Protein AF-A0A3B6RIB2-F1 (afdb_monomer_lite)

InterPro domains:
  IPR009943 Protein of unknown function DUF1475 [PF07343] (1-236)
  IPR009943 Protein of unknown function DUF1475 [PTHR36318] (61-238)

pLDDT: mean 76.45, std 17.33, range [34.88, 94.19]

Organism: Triticum aestivum (NCBI:txid4565)

Sequence (265 aa):
MPAAGALVVYRAVFAALGCLMVGTLVYTCITDGSPFRAELLTPWMMTTLVDFYVNIAAISTWVVYKEGNWISSIFWVVLLVCFGSATTCAYIVSKLFEITSSGLSQNPLDLLLLRQDNLPERKCSFVVIGRTIFSILGILMAALVTYTVITDGLPFRKDLLTPWMAATLIDFYINVFAISVWVVHRESTWISAVIWICLLICFGSITTCGYIVVQLLQVSYQDPVYHLLLNSHSKSENSLKGDMFLVHNNVPSVHKGATIKGIPE

Secondary structure (DSSP, 8-state):
-HHHHHHHHHHHHHHHHHHHHHHHHHHHHHHH--S--GGG--HHHHHHHHHHHHHHHHHHHHHHHH-S-HHHHHHHHHHHHHHTHHHHHHHHHHHHHHHHHHTTS--THHHHHHHHTT-HHHHHHHHHHHHHHHHHHHHHHHHHHHHHHHHH--S--GGG--HHHHHHHHHHHHHHHHHHHHHHHH-SSHHHHHHHHHHHHHHTHHHHHHHHHHHHHHHHHHSTHHHHHHHHHHHHHHHHHHHHHHHHT--PPP-----------

Radius of gyration: 29.56 Å; chains: 1; bounding box: 60×94×84 Å

Foldseek 3Di:
DVVVVVLVVLLVVLQVLLVVLVVLVVVCCVPPNDPPDPVLPDLLLVLLVLLQVLLLVLVLVVLCVPDPDPVVSVVLSVCCVVRNSSSVSVVVSVVSVVVVVVVVPDDPVVVVVVVVVVPDPVLVVVLVVLLVVLVVSLVVSVVSVVVCCVPPNDPPDPVSPDSSSVSSVSSQVSSLVSVLVVLCVVDPDPVVSVVLSVCCVVRNSNSVSVVSNVVSVVVVVVDCVVVVVVVVVVVVVVVVVVVVVVVVPPDDDDDDDDDDDDDDD

Structure (mmCIF, N/CA/C/O backbone):
data_AF-A0A3B6RIB2-F1
#
_entry.id   AF-A0A3B6RIB2-F1
#
loop_
_atom_site.group_PDB
_atom_site.id
_atom_site.type_symbol
_atom_site.label_atom_id
_atom_site.label_alt_id
_atom_site.label_comp_id
_atom_site.label_asym_id
_atom_site.label_entity_id
_atom_site.label_seq_id
_atom_site.pdbx_PDB_ins_code
_atom_site.Cartn_x
_atom_site.Cartn_y
_atom_site.Cartn_z
_atom_site.occupancy
_atom_site.B_iso_or_equiv
_atom_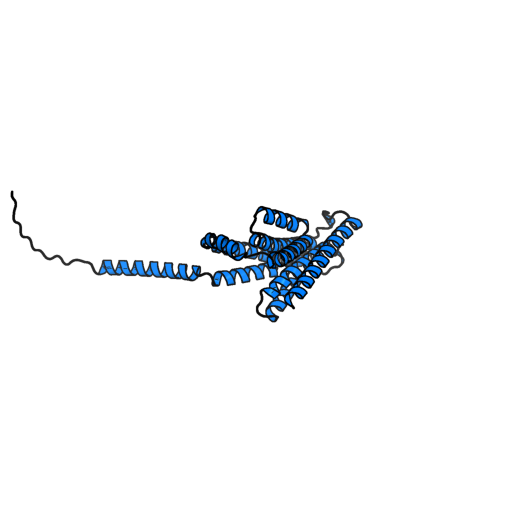site.auth_seq_id
_atom_site.auth_comp_id
_atom_site.auth_asym_id
_atom_site.auth_atom_id
_atom_site.pdbx_PDB_model_num
ATOM 1 N N . MET A 1 1 ? -15.269 -21.020 22.611 1.00 42.50 1 MET A N 1
ATOM 2 C CA . MET A 1 1 ? -14.384 -21.923 21.838 1.00 42.50 1 MET A CA 1
ATOM 3 C C . MET A 1 1 ? -14.152 -21.528 20.363 1.00 42.50 1 MET A C 1
ATOM 5 O O . MET A 1 1 ? -13.023 -21.734 19.937 1.00 42.50 1 MET A O 1
ATOM 9 N N . PRO A 1 2 ? -15.074 -20.904 19.587 1.00 50.81 2 PRO A N 1
ATOM 10 C CA . PRO A 1 2 ? -14.795 -20.568 18.173 1.00 50.81 2 PRO A CA 1
ATOM 11 C C . PRO A 1 2 ? -13.811 -19.394 17.970 1.00 50.81 2 PRO A C 1
ATOM 13 O O . PRO A 1 2 ? -13.098 -19.355 16.972 1.00 50.81 2 PRO A O 1
ATOM 16 N N . ALA A 1 3 ? -13.704 -18.472 18.935 1.00 58.09 3 ALA A N 1
ATOM 17 C CA . ALA A 1 3 ? -12.814 -17.309 18.837 1.00 58.09 3 ALA A CA 1
ATOM 18 C C . ALA A 1 3 ? -11.312 -17.664 18.895 1.00 58.09 3 ALA A C 1
ATOM 20 O O . ALA A 1 3 ? -10.498 -17.021 18.237 1.00 58.09 3 ALA A O 1
ATOM 21 N N . ALA A 1 4 ? -10.941 -18.712 19.642 1.00 62.28 4 ALA A N 1
ATOM 22 C CA . ALA A 1 4 ? -9.548 -19.147 19.754 1.00 62.28 4 ALA A CA 1
ATOM 23 C C . ALA A 1 4 ? -9.050 -19.809 18.457 1.00 62.28 4 ALA A C 1
ATOM 25 O O . ALA A 1 4 ? -7.935 -19.538 18.020 1.00 62.28 4 ALA A O 1
ATOM 26 N N . GLY A 1 5 ? -9.898 -20.619 17.808 1.00 72.44 5 GLY A N 1
ATOM 27 C CA . GLY A 1 5 ? -9.569 -21.267 16.535 1.00 72.44 5 GLY A CA 1
ATOM 28 C C . GLY A 1 5 ? -9.357 -20.260 15.402 1.00 72.44 5 GLY A C 1
ATOM 29 O O . GLY A 1 5 ? -8.366 -20.348 14.684 1.00 72.44 5 GLY A O 1
ATOM 30 N N . ALA A 1 6 ? -10.224 -19.249 15.296 1.00 76.31 6 ALA A N 1
ATOM 31 C CA . ALA A 1 6 ? -10.087 -18.200 14.285 1.00 76.31 6 ALA A CA 1
ATOM 32 C C . ALA A 1 6 ? -8.781 -17.400 14.446 1.00 76.31 6 ALA A C 1
ATOM 34 O O . ALA A 1 6 ? -8.088 -17.136 13.466 1.00 76.31 6 ALA A O 1
ATOM 35 N N . LEU A 1 7 ? -8.395 -17.069 15.683 1.00 80.06 7 LEU A N 1
ATOM 36 C CA . LEU A 1 7 ? -7.156 -16.339 15.961 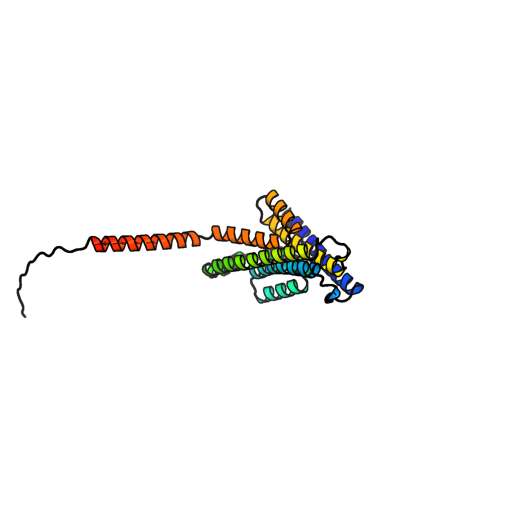1.00 80.06 7 LEU A CA 1
ATOM 37 C C . LEU A 1 7 ? -5.907 -17.121 15.524 1.00 80.06 7 LEU A C 1
ATOM 39 O O . LEU A 1 7 ? -4.975 -16.544 14.965 1.00 80.06 7 LEU A O 1
ATOM 43 N N . VAL A 1 8 ? -5.893 -18.436 15.760 1.00 84.12 8 VAL A N 1
ATOM 44 C CA . VAL A 1 8 ? -4.801 -19.322 15.329 1.00 84.12 8 VAL A CA 1
ATOM 45 C C . VAL A 1 8 ? -4.709 -19.366 13.805 1.00 84.12 8 VAL A C 1
ATOM 47 O O . VAL A 1 8 ? -3.608 -19.263 13.265 1.00 84.12 8 VAL A O 1
ATOM 50 N N . VAL A 1 9 ? -5.849 -19.437 13.113 1.00 87.38 9 VAL A N 1
ATOM 51 C CA . VAL A 1 9 ? -5.895 -19.408 11.643 1.00 87.38 9 VAL A CA 1
ATOM 52 C C . VAL A 1 9 ? -5.328 -18.094 11.108 1.00 87.38 9 VAL A C 1
ATOM 54 O O . VAL A 1 9 ? -4.441 -18.128 10.261 1.00 87.38 9 VAL A O 1
ATOM 57 N N . TYR A 1 10 ? -5.751 -16.939 11.635 1.00 85.81 10 TYR A N 1
ATOM 58 C CA . TYR A 1 10 ? -5.211 -15.647 11.193 1.00 85.81 10 TYR A CA 1
ATOM 59 C C . TYR A 1 10 ? -3.698 -15.548 11.397 1.00 85.81 10 TYR A C 1
ATOM 61 O O . TYR A 1 10 ? -2.992 -15.097 10.498 1.00 85.81 10 TYR A O 1
ATOM 69 N N . ARG A 1 11 ? -3.176 -16.015 12.536 1.00 87.44 11 ARG A N 1
ATOM 70 C CA . ARG A 1 11 ? -1.724 -16.052 12.772 1.00 87.44 11 ARG A CA 1
ATOM 71 C C . ARG A 1 11 ? -0.998 -16.902 11.747 1.00 87.44 11 ARG A C 1
ATOM 73 O O . ARG A 1 11 ? 0.006 -16.451 1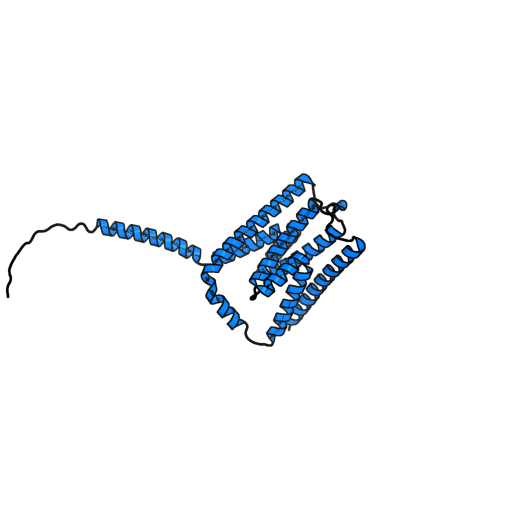1.213 1.00 87.44 11 ARG A O 1
ATOM 80 N N . ALA A 1 12 ? -1.496 -18.108 11.489 1.00 89.81 12 ALA A N 1
ATOM 81 C CA . ALA A 1 12 ? -0.886 -19.015 10.529 1.00 89.81 12 ALA A CA 1
ATOM 82 C C . ALA A 1 12 ? -0.886 -18.408 9.120 1.00 89.81 12 ALA A C 1
ATOM 84 O O . ALA A 1 12 ? 0.141 -18.440 8.450 1.00 89.81 12 ALA A O 1
ATOM 85 N N . VAL A 1 13 ? -1.997 -17.790 8.705 1.00 92.19 13 VAL A N 1
ATOM 86 C CA . VAL A 1 13 ? -2.119 -17.137 7.395 1.00 92.19 13 VAL A CA 1
ATOM 87 C C . VAL A 1 13 ? -1.150 -15.962 7.270 1.00 92.19 13 VAL A C 1
ATOM 89 O O . VAL A 1 13 ? -0.356 -15.938 6.336 1.00 92.19 13 VAL A O 1
ATOM 92 N N . PHE A 1 14 ? -1.153 -15.012 8.211 1.00 91.12 14 PHE A N 1
ATOM 93 C CA . PHE A 1 14 ? -0.245 -13.861 8.139 1.00 91.12 14 PHE A CA 1
ATOM 94 C C . PHE A 1 14 ? 1.227 -14.265 8.291 1.00 91.12 14 PHE A C 1
ATOM 96 O O . PHE A 1 14 ? 2.077 -13.704 7.607 1.00 91.12 14 PHE A O 1
ATOM 103 N N . ALA A 1 15 ? 1.546 -15.264 9.119 1.00 90.81 15 ALA A N 1
ATOM 104 C CA . ALA A 1 15 ? 2.904 -15.798 9.207 1.00 90.81 15 ALA A CA 1
ATOM 105 C C . ALA A 1 15 ? 3.340 -16.447 7.885 1.00 90.81 15 ALA A C 1
ATOM 107 O O . ALA A 1 15 ? 4.432 -16.162 7.405 1.00 90.81 15 ALA A O 1
ATOM 108 N N . ALA A 1 16 ? 2.477 -17.253 7.260 1.00 93.50 16 ALA A N 1
ATOM 109 C CA . ALA A 1 16 ? 2.759 -17.872 5.969 1.00 93.50 16 ALA A CA 1
ATOM 110 C C . ALA A 1 16 ? 2.956 -16.827 4.861 1.00 93.50 16 ALA A C 1
ATOM 112 O O . ALA A 1 16 ? 3.905 -16.944 4.091 1.00 93.50 16 ALA A O 1
ATOM 113 N N . LEU A 1 17 ? 2.120 -15.783 4.812 1.00 92.75 17 LEU A N 1
ATOM 114 C CA . LEU A 1 17 ? 2.267 -14.674 3.860 1.00 92.75 17 LEU A CA 1
ATOM 115 C C . LEU A 1 17 ? 3.566 -13.890 4.090 1.00 92.75 17 LEU A C 1
ATOM 117 O O . LEU A 1 17 ? 4.278 -13.595 3.134 1.00 92.75 17 LEU A O 1
ATOM 121 N N . GLY A 1 18 ? 3.923 -13.615 5.348 1.00 90.75 18 GLY A N 1
ATOM 122 C CA . GLY A 1 18 ? 5.197 -12.980 5.692 1.00 90.75 18 GLY A CA 1
ATOM 123 C C . GLY A 1 18 ? 6.403 -13.831 5.282 1.00 90.75 18 GLY A C 1
ATOM 124 O O . GLY A 1 18 ? 7.339 -13.319 4.671 1.00 90.75 18 GLY A O 1
ATOM 125 N N . CYS A 1 19 ? 6.368 -15.140 5.547 1.00 92.81 19 CYS A N 1
ATOM 126 C CA . CYS A 1 19 ? 7.408 -16.074 5.110 1.00 92.81 19 CYS A CA 1
ATOM 127 C C . CYS A 1 19 ? 7.500 -16.166 3.583 1.00 92.81 19 CYS A C 1
ATOM 129 O O . CYS A 1 19 ? 8.607 -16.187 3.049 1.00 92.81 19 CYS A O 1
ATOM 131 N N . LEU A 1 20 ? 6.363 -16.188 2.883 1.00 93.56 20 LEU A N 1
ATOM 132 C CA . LEU A 1 20 ? 6.309 -16.165 1.421 1.00 93.56 20 LEU A CA 1
ATOM 133 C C . LEU A 1 20 ? 6.976 -14.902 0.879 1.00 93.56 20 LEU A C 1
ATOM 135 O O . LEU A 1 20 ? 7.794 -14.996 -0.034 1.00 93.56 20 LEU A O 1
ATOM 139 N N . MET A 1 21 ? 6.681 -13.739 1.462 1.00 94.19 21 MET A N 1
ATOM 140 C CA . MET A 1 21 ? 7.283 -12.474 1.049 1.00 94.19 21 MET A CA 1
ATOM 141 C C . MET A 1 21 ? 8.800 -12.469 1.266 1.00 94.19 21 MET A C 1
ATOM 143 O O . MET A 1 21 ? 9.554 -12.156 0.348 1.00 94.19 21 MET A O 1
ATOM 147 N N . VAL A 1 22 ? 9.271 -12.888 2.446 1.00 92.94 22 VAL A N 1
ATOM 148 C CA . VAL A 1 22 ? 10.714 -13.000 2.730 1.00 92.94 22 VAL A CA 1
ATOM 149 C C . VAL A 1 22 ? 11.386 -13.979 1.766 1.00 92.94 22 VAL A C 1
ATOM 151 O O . VAL A 1 22 ? 12.434 -13.665 1.210 1.00 92.94 22 VAL A O 1
ATOM 154 N N . GLY A 1 23 ? 10.771 -15.138 1.524 1.00 91.81 23 GLY A N 1
ATOM 155 C CA . GLY A 1 23 ? 11.266 -16.121 0.563 1.00 91.81 23 GLY A CA 1
ATOM 156 C C . GLY A 1 23 ? 11.338 -15.560 -0.856 1.00 91.81 23 GLY A C 1
ATOM 157 O O . GLY A 1 23 ? 12.330 -15.784 -1.542 1.00 91.81 23 GLY A O 1
ATOM 158 N N . THR A 1 24 ? 10.339 -14.776 -1.263 1.00 91.06 24 THR A N 1
ATOM 159 C CA . THR A 1 24 ? 10.304 -14.104 -2.569 1.00 91.06 24 THR A CA 1
ATOM 160 C C . THR A 1 24 ? 11.439 -13.094 -2.687 1.00 91.06 24 THR A C 1
ATOM 162 O O . THR A 1 24 ? 12.184 -13.163 -3.656 1.00 91.06 24 THR A O 1
ATOM 165 N N . LEU A 1 25 ? 11.640 -12.229 -1.684 1.00 90.06 25 LEU A N 1
ATOM 166 C CA . LEU A 1 25 ? 12.746 -11.265 -1.676 1.00 90.06 25 LEU A CA 1
ATOM 167 C C . LEU A 1 25 ? 14.108 -11.949 -1.736 1.00 90.06 25 LEU A C 1
ATOM 169 O O . LEU A 1 25 ? 14.970 -11.531 -2.502 1.00 90.06 25 LEU A O 1
ATOM 173 N N . VAL A 1 26 ? 14.318 -12.994 -0.931 1.00 91.31 26 VAL A N 1
ATOM 174 C CA . VAL A 1 26 ? 15.587 -13.733 -0.917 1.00 91.31 26 VAL A CA 1
ATOM 175 C C . VAL A 1 26 ? 15.818 -14.407 -2.265 1.00 91.31 26 VAL A C 1
ATOM 177 O O . VAL A 1 26 ? 16.909 -14.299 -2.819 1.00 91.31 26 VAL A O 1
ATOM 180 N N . TYR A 1 27 ? 14.792 -15.053 -2.819 1.00 91.06 27 TYR A N 1
ATOM 181 C CA . TYR A 1 27 ? 14.860 -15.691 -4.127 1.00 91.06 27 TYR A CA 1
ATOM 182 C C . TYR A 1 27 ? 15.218 -14.684 -5.223 1.00 91.06 27 TYR A C 1
ATOM 184 O O . TYR A 1 27 ? 16.202 -14.897 -5.928 1.00 91.06 27 TYR A O 1
ATOM 192 N N . THR A 1 28 ? 14.503 -13.559 -5.316 1.00 89.31 28 THR A N 1
ATOM 193 C CA . THR A 1 28 ? 14.784 -12.534 -6.331 1.00 89.31 28 THR A CA 1
ATOM 194 C C . THR A 1 28 ? 16.132 -11.859 -6.121 1.00 89.31 28 THR A C 1
ATOM 196 O O . THR A 1 28 ? 16.817 -11.572 -7.097 1.00 89.31 28 THR A O 1
ATOM 199 N N . CYS A 1 29 ? 16.574 -11.660 -4.876 1.00 87.62 29 CYS A N 1
ATOM 200 C CA . CYS A 1 29 ? 17.923 -11.158 -4.601 1.00 87.62 29 CYS A CA 1
ATOM 201 C C . CYS A 1 29 ? 19.008 -12.111 -5.114 1.00 87.62 29 CYS A C 1
ATOM 203 O O . CYS A 1 29 ? 20.022 -11.662 -5.645 1.00 87.62 29 CYS A O 1
ATOM 205 N N . ILE A 1 30 ? 18.811 -13.422 -4.949 1.00 90.12 30 ILE A N 1
ATOM 206 C CA . ILE A 1 30 ? 19.783 -14.436 -5.373 1.00 90.12 30 ILE A CA 1
ATOM 207 C C . ILE A 1 30 ? 19.798 -14.579 -6.896 1.00 90.12 30 ILE A C 1
ATOM 209 O O . ILE A 1 30 ? 20.875 -14.647 -7.484 1.00 90.12 30 ILE A O 1
ATOM 213 N N . THR A 1 31 ? 18.630 -14.646 -7.537 1.00 89.06 31 THR A N 1
ATOM 214 C CA . THR A 1 31 ? 18.547 -14.893 -8.984 1.00 89.06 31 THR A CA 1
ATOM 215 C C . THR A 1 31 ? 18.837 -13.646 -9.802 1.00 89.06 31 THR A C 1
ATOM 217 O O . THR A 1 31 ? 19.531 -13.720 -10.811 1.00 89.06 31 THR A O 1
ATOM 220 N N . ASP A 1 32 ? 18.313 -12.506 -9.359 1.00 83.88 32 ASP A N 1
ATOM 221 C CA . ASP A 1 32 ? 18.295 -11.268 -10.128 1.00 83.88 32 ASP A CA 1
ATOM 222 C C . ASP A 1 32 ? 19.239 -10.208 -9.559 1.00 83.88 32 ASP A C 1
ATOM 224 O O . ASP A 1 32 ? 19.424 -9.183 -10.205 1.00 83.88 32 ASP A O 1
ATOM 228 N N . GLY A 1 33 ? 19.871 -10.406 -8.401 1.00 85.81 33 GLY A N 1
ATOM 229 C CA . GLY A 1 33 ? 20.769 -9.418 -7.796 1.00 85.81 33 GLY A CA 1
ATOM 230 C C . GLY A 1 33 ? 20.014 -8.285 -7.098 1.00 85.81 33 GLY A C 1
ATOM 231 O O . GLY A 1 33 ? 19.002 -8.517 -6.452 1.00 85.81 33 GLY A O 1
ATOM 232 N N . SER A 1 34 ? 20.503 -7.043 -7.167 1.00 83.75 34 SER A N 1
ATOM 233 C CA . SER A 1 34 ? 19.901 -5.931 -6.418 1.00 83.75 34 SER A CA 1
ATOM 234 C C . SER A 1 34 ? 18.619 -5.369 -7.069 1.00 83.75 34 SER A C 1
ATOM 236 O O . SER A 1 34 ? 18.520 -5.319 -8.298 1.00 83.75 34 SER A O 1
ATOM 238 N N . PRO A 1 35 ? 17.6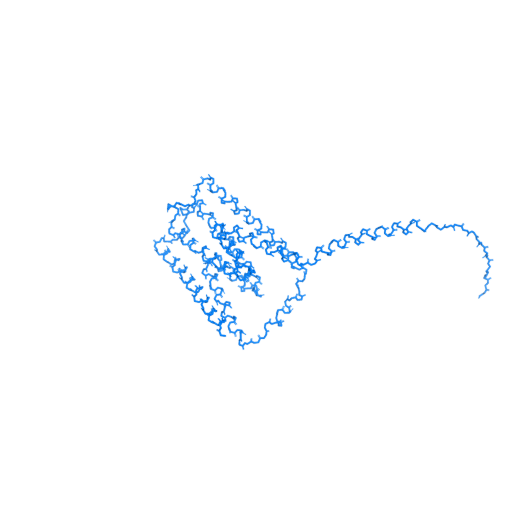60 -4.867 -6.263 1.00 76.88 35 PRO A N 1
ATOM 239 C CA . PRO A 1 35 ? 16.456 -4.195 -6.769 1.00 76.88 35 PRO A CA 1
ATOM 240 C C . PRO A 1 35 ? 16.729 -2.796 -7.334 1.00 76.88 35 PRO A C 1
ATOM 242 O O . PRO A 1 35 ? 15.954 -2.280 -8.135 1.00 76.88 35 PRO A O 1
ATOM 245 N N . PHE A 1 36 ? 17.824 -2.156 -6.913 1.00 76.06 36 PHE A N 1
ATOM 246 C CA . PHE A 1 36 ? 18.134 -0.759 -7.222 1.00 76.06 36 PHE A CA 1
ATOM 247 C C . PHE A 1 36 ? 18.826 -0.611 -8.579 1.00 76.06 36 PHE A C 1
ATOM 249 O O . PHE A 1 36 ? 19.984 -0.201 -8.665 1.00 76.06 36 PHE A O 1
ATOM 256 N N . ARG A 1 37 ? 18.112 -0.959 -9.651 1.00 77.50 37 ARG A N 1
ATOM 257 C CA . ARG A 1 37 ? 18.576 -0.772 -11.030 1.00 77.50 37 ARG A CA 1
ATOM 258 C C . ARG A 1 37 ? 17.634 0.153 -11.777 1.00 77.50 37 ARG A C 1
ATOM 260 O O . ARG A 1 37 ? 16.441 -0.120 -11.859 1.00 77.50 37 ARG A O 1
ATOM 267 N N . ALA A 1 38 ? 18.185 1.214 -12.364 1.00 74.19 38 ALA A N 1
ATOM 268 C CA . ALA A 1 38 ? 17.411 2.178 -13.146 1.00 74.19 38 ALA A CA 1
ATOM 269 C C . ALA A 1 38 ? 16.669 1.516 -14.322 1.00 74.19 38 ALA A C 1
ATOM 271 O O . ALA A 1 38 ? 15.568 1.929 -14.662 1.00 74.19 38 ALA A O 1
ATOM 272 N N . GLU A 1 39 ? 17.228 0.440 -14.879 1.00 76.56 39 GLU A N 1
ATOM 273 C CA . GLU A 1 39 ? 16.628 -0.343 -15.967 1.00 76.56 39 GLU A CA 1
ATOM 274 C C . GLU A 1 39 ? 15.297 -1.013 -15.583 1.00 76.56 39 GLU A C 1
ATOM 276 O O . GLU A 1 39 ? 14.464 -1.268 -16.448 1.00 76.56 39 GLU A O 1
ATOM 281 N N . LEU A 1 40 ? 15.064 -1.275 -14.290 1.00 78.44 40 LEU A N 1
ATOM 282 C CA . LEU A 1 40 ? 13.820 -1.875 -13.797 1.00 78.44 40 LEU A CA 1
ATOM 283 C C . LEU A 1 40 ? 12.730 -0.828 -13.522 1.00 78.44 40 LEU A C 1
ATOM 285 O O . LEU A 1 40 ? 11.552 -1.180 -13.437 1.00 78.44 40 LEU A O 1
ATOM 289 N N . LEU A 1 41 ? 13.101 0.452 -13.403 1.00 80.62 41 LEU A N 1
ATOM 290 C CA . LEU A 1 41 ? 12.210 1.570 -13.078 1.00 80.62 41 LEU A CA 1
ATOM 291 C C . LEU A 1 41 ? 11.474 2.085 -14.321 1.00 80.62 41 LEU A C 1
ATOM 293 O O . LEU A 1 41 ? 11.540 3.260 -14.679 1.00 80.62 41 LEU A O 1
ATOM 297 N N . THR A 1 42 ? 10.746 1.188 -14.981 1.00 85.88 42 THR A N 1
ATOM 298 C CA . THR A 1 42 ? 9.802 1.568 -16.038 1.00 85.88 42 THR A CA 1
ATOM 299 C C . THR A 1 42 ? 8.715 2.506 -15.483 1.00 85.88 42 THR A C 1
ATOM 301 O O . THR A 1 42 ? 8.449 2.487 -14.276 1.00 85.88 42 THR A O 1
ATOM 304 N N . PRO A 1 43 ? 8.028 3.303 -16.324 1.00 87.94 43 PRO A N 1
ATOM 305 C CA . PRO A 1 43 ? 6.947 4.186 -15.868 1.00 87.94 43 PRO A CA 1
ATOM 306 C C . PRO A 1 43 ? 5.864 3.453 -15.061 1.00 87.94 43 PRO A C 1
ATOM 308 O O . PRO A 1 43 ? 5.378 3.950 -14.040 1.00 87.94 43 PRO A O 1
ATOM 311 N N . TRP A 1 44 ? 5.549 2.221 -15.470 1.00 88.56 44 TRP A N 1
ATOM 312 C CA . TRP A 1 44 ? 4.626 1.347 -14.754 1.00 88.56 44 TRP A CA 1
ATOM 313 C C . TRP A 1 44 ? 5.187 0.853 -13.420 1.00 88.56 44 TRP A C 1
ATOM 315 O O . TRP A 1 44 ? 4.477 0.928 -12.422 1.00 88.56 44 TRP A O 1
ATOM 325 N N . MET A 1 45 ? 6.459 0.440 -13.359 1.00 88.56 45 MET A N 1
ATOM 326 C CA . MET A 1 45 ? 7.113 0.088 -12.088 1.00 88.56 45 MET A CA 1
ATOM 327 C C . MET A 1 45 ? 7.078 1.256 -11.102 1.00 88.56 45 MET A C 1
ATOM 329 O O . MET A 1 45 ? 6.712 1.076 -9.944 1.00 88.56 45 MET A O 1
ATOM 333 N N . MET A 1 46 ? 7.408 2.465 -11.561 1.00 88.38 46 MET A N 1
ATOM 334 C CA . MET A 1 46 ? 7.372 3.667 -10.725 1.00 88.38 46 MET A CA 1
ATOM 335 C C . MET A 1 46 ? 5.967 3.948 -10.191 1.00 88.38 46 MET A C 1
ATOM 337 O O . MET A 1 46 ? 5.806 4.252 -9.012 1.00 88.38 46 MET A O 1
ATOM 341 N N . THR A 1 47 ? 4.945 3.801 -11.031 1.00 91.00 47 THR A N 1
ATOM 342 C CA . THR A 1 47 ? 3.549 4.017 -10.627 1.00 91.00 47 THR A CA 1
ATOM 343 C C . THR A 1 47 ? 3.092 2.984 -9.603 1.00 91.00 47 THR A C 1
ATOM 345 O O . THR A 1 47 ? 2.511 3.355 -8.586 1.00 91.00 47 THR A O 1
ATOM 348 N N . THR A 1 48 ? 3.420 1.706 -9.805 1.00 90.12 48 THR A N 1
ATOM 349 C CA . THR A 1 48 ? 3.144 0.637 -8.832 1.00 90.12 48 THR A CA 1
ATOM 350 C C . THR A 1 48 ? 3.893 0.855 -7.519 1.00 90.12 48 THR A C 1
ATOM 352 O O . THR A 1 48 ? 3.343 0.612 -6.448 1.00 90.12 48 THR A O 1
ATOM 355 N N . LEU A 1 49 ? 5.128 1.354 -7.572 1.00 90.25 49 LEU A N 1
ATOM 356 C CA . LEU A 1 49 ? 5.907 1.660 -6.377 1.00 90.25 49 LEU A CA 1
ATOM 357 C C . LEU A 1 49 ? 5.284 2.815 -5.580 1.00 90.25 49 LEU A C 1
ATOM 359 O O . LEU A 1 49 ? 5.191 2.739 -4.356 1.00 90.25 49 LEU A O 1
ATOM 363 N N . VAL A 1 50 ? 4.809 3.864 -6.258 1.00 91.31 50 VAL A N 1
ATOM 364 C CA . VAL A 1 50 ? 4.064 4.951 -5.603 1.00 91.31 50 VAL A CA 1
ATOM 365 C C . VAL A 1 50 ? 2.770 4.419 -4.983 1.00 91.31 50 VAL A C 1
ATOM 367 O O . VAL A 1 50 ? 2.514 4.711 -3.815 1.00 91.31 50 VAL A O 1
ATOM 370 N N . ASP A 1 51 ? 2.007 3.588 -5.703 1.00 91.81 51 ASP A N 1
ATOM 371 C CA . ASP A 1 51 ? 0.796 2.924 -5.187 1.00 91.81 51 ASP A CA 1
ATOM 372 C C . ASP A 1 51 ? 1.082 2.178 -3.876 1.00 91.81 51 ASP A C 1
ATOM 374 O O . ASP A 1 51 ? 0.438 2.365 -2.837 1.00 91.81 51 ASP A O 1
ATOM 378 N N . PHE A 1 52 ? 2.134 1.365 -3.917 1.00 91.25 52 PHE A N 1
ATOM 379 C CA . PHE A 1 52 ? 2.608 0.585 -2.795 1.00 91.25 52 PHE A CA 1
ATOM 380 C C . PHE A 1 52 ? 2.948 1.461 -1.588 1.00 91.25 52 PHE A C 1
ATOM 382 O O . PHE A 1 52 ? 2.465 1.196 -0.485 1.00 91.25 52 PHE A O 1
ATOM 389 N N . TYR A 1 53 ? 3.713 2.537 -1.777 1.00 91.50 53 TYR A N 1
ATOM 390 C CA . TYR A 1 53 ? 4.086 3.421 -0.673 1.00 91.50 53 TYR A CA 1
ATOM 391 C C . TYR A 1 53 ? 2.912 4.219 -0.104 1.00 91.50 53 TYR A C 1
ATOM 393 O O . TYR A 1 53 ? 2.894 4.476 1.100 1.00 91.50 53 TYR A O 1
ATOM 401 N N . VAL A 1 54 ? 1.903 4.566 -0.908 1.00 92.44 54 VAL A N 1
ATOM 402 C CA . VAL A 1 54 ? 0.667 5.180 -0.393 1.00 92.44 54 VAL A CA 1
ATOM 403 C C . VAL A 1 54 ? -0.075 4.200 0.523 1.00 92.44 54 VAL A C 1
ATOM 405 O O . VAL A 1 54 ? -0.514 4.585 1.610 1.00 92.44 54 VAL A O 1
ATOM 408 N N . ASN A 1 55 ? -0.145 2.917 0.157 1.00 92.12 55 ASN A N 1
ATOM 409 C CA . ASN A 1 55 ? -0.699 1.881 1.036 1.00 92.12 55 ASN A CA 1
ATOM 410 C C . ASN A 1 55 ? 0.139 1.689 2.310 1.00 92.12 55 ASN A C 1
ATOM 412 O O . ASN A 1 55 ? -0.422 1.585 3.403 1.00 92.12 55 ASN A O 1
ATOM 416 N N . ILE A 1 56 ? 1.471 1.707 2.210 1.00 91.19 56 ILE A N 1
ATOM 417 C CA . ILE A 1 56 ? 2.351 1.674 3.387 1.00 91.19 56 ILE A CA 1
ATOM 418 C C . ILE A 1 56 ? 2.120 2.895 4.282 1.00 91.19 56 ILE A C 1
ATOM 420 O O . ILE A 1 56 ? 2.082 2.739 5.498 1.00 91.19 56 ILE A O 1
ATOM 424 N N . ALA A 1 57 ? 1.903 4.088 3.724 1.00 91.06 57 ALA A N 1
ATOM 425 C CA . ALA A 1 57 ? 1.595 5.293 4.495 1.00 91.06 57 ALA A CA 1
ATOM 426 C C . ALA A 1 57 ? 0.257 5.180 5.252 1.00 91.06 57 ALA A C 1
ATOM 428 O O . ALA A 1 57 ? 0.136 5.627 6.396 1.00 91.06 57 ALA A O 1
ATOM 429 N N . ALA A 1 58 ? -0.746 4.541 4.648 1.00 89.50 58 ALA A N 1
ATOM 430 C CA . ALA A 1 58 ? -2.006 4.235 5.320 1.00 89.50 58 ALA A CA 1
ATOM 431 C C . ALA A 1 58 ? -1.802 3.273 6.505 1.00 89.50 58 ALA A C 1
ATOM 433 O O . ALA A 1 58 ? -2.257 3.547 7.620 1.00 89.50 58 ALA A O 1
ATOM 434 N N . ILE A 1 59 ? -1.066 2.178 6.293 1.00 90.00 59 ILE A N 1
ATOM 435 C CA . ILE A 1 59 ? -0.757 1.193 7.342 1.00 90.00 59 ILE A CA 1
ATOM 436 C C . ILE A 1 59 ? 0.114 1.822 8.437 1.00 90.00 59 ILE A C 1
ATOM 438 O O . ILE A 1 59 ? -0.133 1.608 9.621 1.00 90.00 59 ILE A O 1
ATOM 442 N N . SER A 1 60 ? 1.101 2.637 8.074 1.00 88.56 60 SER A N 1
ATOM 443 C CA . SER A 1 60 ? 2.000 3.297 9.021 1.00 88.56 60 SER A CA 1
ATOM 444 C C . SER A 1 60 ? 1.247 4.296 9.897 1.00 88.56 60 SER A C 1
ATOM 446 O O . SER A 1 60 ? 1.442 4.307 11.110 1.00 88.56 60 SER A O 1
ATOM 448 N N . THR A 1 61 ? 0.304 5.051 9.324 1.00 87.38 61 THR A N 1
ATOM 449 C CA . THR A 1 61 ? -0.595 5.936 10.079 1.00 87.38 61 THR A CA 1
ATOM 450 C C . THR A 1 61 ? -1.413 5.144 11.097 1.00 87.38 61 THR A C 1
ATOM 452 O O . THR A 1 61 ? -1.538 5.554 12.251 1.00 87.38 61 THR A O 1
ATOM 455 N N . TRP A 1 62 ? -1.925 3.974 10.704 1.00 86.62 62 TRP A N 1
ATOM 456 C CA . TRP A 1 62 ? -2.621 3.069 11.617 1.00 86.62 62 TRP A CA 1
ATOM 457 C C . TRP A 1 62 ? -1.710 2.539 12.737 1.00 86.62 62 TRP A C 1
ATOM 459 O O . TRP A 1 62 ? -2.126 2.505 13.895 1.00 86.62 62 TRP A O 1
ATOM 469 N N . VAL A 1 63 ? -0.463 2.171 12.427 1.00 86.31 63 VAL A N 1
ATOM 470 C CA . VAL A 1 63 ? 0.530 1.729 13.424 1.00 86.31 63 VAL A CA 1
ATOM 471 C C . VAL A 1 63 ? 0.858 2.847 14.412 1.00 86.31 63 VAL A C 1
ATOM 473 O O . VAL A 1 63 ? 0.832 2.609 15.616 1.00 86.31 63 VAL A O 1
ATOM 476 N N . VAL A 1 64 ? 1.104 4.070 13.933 1.00 85.94 64 VAL A N 1
ATOM 477 C CA . VAL A 1 64 ? 1.364 5.250 14.780 1.00 85.94 64 VAL A CA 1
ATOM 478 C C . VAL A 1 64 ? 0.180 5.533 15.697 1.00 85.94 64 VAL A C 1
ATOM 480 O O . VAL A 1 64 ? 0.364 5.829 16.873 1.00 85.94 64 VAL A O 1
ATOM 483 N N . TYR A 1 65 ? -1.041 5.413 15.175 1.00 78.75 65 TYR A N 1
ATOM 484 C CA . TYR A 1 65 ? -2.252 5.598 15.966 1.00 78.75 65 TYR A CA 1
ATOM 485 C C . TYR A 1 65 ? -2.420 4.518 17.043 1.00 78.75 65 TYR A C 1
ATOM 487 O O . TYR A 1 65 ? -2.813 4.819 18.171 1.00 78.75 65 TYR A O 1
ATOM 495 N N . LYS A 1 66 ? -2.139 3.256 16.699 1.00 77.12 66 LYS A N 1
ATOM 496 C CA . LYS A 1 66 ? -2.323 2.117 17.604 1.00 77.12 66 LYS A CA 1
ATOM 497 C C . LYS A 1 66 ? -1.221 2.019 18.652 1.00 77.12 66 LYS A C 1
ATOM 499 O O . LYS A 1 66 ? -1.484 1.524 19.748 1.00 77.12 66 LYS A O 1
ATOM 504 N N . GLU A 1 67 ? -0.010 2.473 18.344 1.00 78.31 67 GLU A N 1
ATOM 505 C CA . GLU A 1 67 ? 1.082 2.425 19.302 1.00 78.31 67 GLU A CA 1
ATOM 506 C C . GLU A 1 67 ? 1.037 3.547 20.332 1.00 78.31 67 GLU A C 1
ATOM 508 O O . GLU A 1 67 ? 1.015 4.742 20.044 1.00 78.31 67 GLU A O 1
ATOM 513 N N . GLY A 1 68 ? 1.094 3.133 21.598 1.00 66.50 68 GLY A N 1
ATOM 514 C CA . GLY A 1 68 ? 1.216 4.046 22.727 1.00 66.50 68 GLY A CA 1
ATOM 515 C C . GLY A 1 68 ? 2.548 4.795 22.736 1.00 66.50 68 GLY A C 1
ATOM 516 O O . GLY A 1 68 ? 2.607 5.959 23.146 1.00 66.50 68 GLY A O 1
ATOM 517 N N . ASN A 1 69 ? 3.596 4.108 22.275 1.00 79.88 69 ASN A N 1
ATOM 518 C CA . ASN A 1 69 ? 4.992 4.465 22.468 1.00 79.88 69 ASN A CA 1
ATOM 519 C C . ASN A 1 69 ? 5.633 4.927 21.151 1.00 79.88 69 ASN A C 1
ATOM 521 O O . ASN A 1 69 ? 5.783 4.137 20.217 1.00 79.88 69 ASN A O 1
ATOM 525 N N . TRP A 1 70 ? 6.083 6.183 21.104 1.00 80.25 70 TRP A N 1
ATOM 526 C CA . TRP A 1 70 ? 6.659 6.798 19.900 1.00 80.25 70 TRP A CA 1
ATOM 527 C C . TRP A 1 70 ? 7.889 6.056 19.357 1.00 80.25 70 TRP A C 1
ATOM 529 O O . TRP A 1 70 ? 8.039 5.936 18.147 1.00 80.25 70 TRP A O 1
ATOM 539 N N . ILE A 1 71 ? 8.733 5.489 20.226 1.00 84.38 71 ILE A N 1
ATOM 540 C CA . ILE A 1 71 ? 9.927 4.728 19.809 1.00 84.38 71 ILE A CA 1
ATOM 541 C C . ILE A 1 71 ? 9.533 3.433 19.083 1.00 84.38 71 ILE A C 1
ATOM 543 O O . ILE A 1 71 ? 10.071 3.134 18.020 1.00 84.38 71 ILE A O 1
ATOM 547 N N . SER A 1 72 ? 8.559 2.694 19.630 1.00 82.88 72 SER A N 1
ATOM 548 C CA . SER A 1 72 ? 8.032 1.471 19.004 1.00 82.88 72 SER A CA 1
ATOM 549 C C . SER A 1 72 ? 7.377 1.800 17.663 1.00 82.88 72 SER A C 1
ATOM 551 O O . SER A 1 72 ? 7.639 1.145 16.659 1.00 82.88 72 SER A O 1
ATOM 553 N N . SER A 1 73 ? 6.592 2.880 17.620 1.00 86.69 73 SER A N 1
ATOM 554 C CA . SER A 1 73 ? 5.984 3.357 16.382 1.00 86.69 73 SER A CA 1
ATOM 555 C C . SER A 1 73 ? 7.026 3.674 15.309 1.00 86.69 73 SER A C 1
ATOM 557 O O . SER A 1 73 ? 6.881 3.192 14.191 1.00 86.69 73 SER A O 1
ATOM 559 N N . ILE A 1 74 ? 8.075 4.439 15.627 1.00 89.62 74 ILE A N 1
ATOM 560 C CA . ILE A 1 74 ? 9.130 4.786 14.660 1.00 89.62 74 ILE A CA 1
ATOM 561 C C . ILE A 1 74 ? 9.833 3.524 14.159 1.00 89.62 74 ILE A C 1
ATOM 563 O O . ILE A 1 74 ? 10.032 3.377 12.956 1.00 89.62 74 ILE A O 1
ATOM 567 N N . PHE A 1 75 ? 10.153 2.591 15.058 1.00 90.81 75 PHE A N 1
ATOM 568 C CA . PHE A 1 75 ? 10.765 1.315 14.694 1.00 90.81 75 PHE A CA 1
ATOM 569 C C . PHE A 1 75 ? 9.917 0.539 13.674 1.00 90.81 75 PHE A C 1
ATOM 571 O O . PHE A 1 75 ? 10.425 0.139 12.626 1.00 90.81 75 PHE A O 1
ATOM 578 N N . TRP A 1 76 ? 8.613 0.388 13.926 1.00 91.94 76 TRP A N 1
ATOM 579 C CA . TRP A 1 76 ? 7.709 -0.303 13.003 1.00 91.94 76 TRP A CA 1
ATOM 580 C C . TRP A 1 76 ? 7.516 0.437 11.680 1.00 91.94 76 TRP A C 1
ATOM 582 O O . TRP A 1 76 ? 7.450 -0.204 10.635 1.00 91.94 76 TRP A O 1
ATOM 592 N N . VAL A 1 77 ? 7.458 1.771 11.699 1.00 92.25 77 VAL A N 1
ATOM 593 C CA . VAL A 1 77 ? 7.348 2.587 10.481 1.00 92.25 77 VAL A CA 1
ATOM 594 C C . VAL A 1 77 ? 8.586 2.417 9.602 1.00 92.25 77 VAL A C 1
ATOM 596 O O . VAL A 1 77 ? 8.445 2.199 8.402 1.00 92.25 77 VAL A O 1
ATOM 599 N N . VAL A 1 78 ? 9.789 2.460 10.182 1.00 93.00 78 VAL A N 1
ATOM 600 C CA . VAL A 1 78 ? 11.039 2.233 9.437 1.00 93.00 78 VAL A CA 1
ATOM 601 C C . VAL A 1 78 ? 11.043 0.835 8.823 1.00 93.00 78 VAL A C 1
ATOM 603 O O . VAL A 1 78 ? 11.315 0.693 7.634 1.00 93.00 78 VAL A O 1
ATOM 606 N N . LEU A 1 79 ? 10.666 -0.189 9.593 1.00 91.19 79 LEU A N 1
ATOM 607 C CA . LEU A 1 79 ? 10.572 -1.549 9.068 1.00 91.19 79 LEU A CA 1
ATOM 608 C C . LEU A 1 79 ? 9.546 -1.672 7.932 1.00 91.19 79 LEU A C 1
ATOM 610 O O . LEU A 1 79 ? 9.852 -2.303 6.928 1.00 91.19 79 LEU A O 1
ATOM 614 N N . LEU A 1 80 ? 8.377 -1.032 8.038 1.00 91.12 80 LEU A N 1
ATOM 615 C CA . LEU A 1 80 ? 7.358 -1.035 6.980 1.00 91.12 80 LEU A CA 1
ATOM 616 C C . LEU A 1 80 ? 7.868 -0.396 5.688 1.00 91.12 80 LEU A C 1
ATOM 618 O O . LEU A 1 80 ? 7.607 -0.910 4.606 1.00 91.12 80 LEU A O 1
ATOM 622 N N . VAL A 1 81 ? 8.611 0.706 5.792 1.00 89.12 81 VAL A N 1
ATOM 623 C CA . VAL A 1 81 ? 9.196 1.378 4.624 1.00 89.12 81 VAL A CA 1
ATOM 624 C C . VAL A 1 81 ? 10.295 0.525 3.981 1.00 89.12 81 VAL A C 1
ATOM 626 O O . VAL A 1 81 ? 10.428 0.535 2.759 1.00 89.12 81 VAL A O 1
ATOM 629 N N . CYS A 1 82 ? 11.063 -0.224 4.780 1.00 87.44 82 CYS A N 1
ATOM 630 C CA . CYS A 1 82 ? 12.164 -1.057 4.291 1.00 87.44 82 CYS A CA 1
ATOM 631 C C . CYS A 1 82 ? 11.726 -2.425 3.744 1.00 87.44 82 CYS A C 1
ATOM 633 O O . CYS A 1 82 ? 12.273 -2.877 2.744 1.00 87.44 82 CYS A O 1
ATOM 635 N N . PHE A 1 83 ? 10.790 -3.102 4.412 1.00 86.06 83 PHE A N 1
ATOM 636 C CA . PHE A 1 83 ? 10.432 -4.505 4.155 1.00 86.06 83 PHE A CA 1
ATOM 637 C C . PHE A 1 83 ? 8.975 -4.706 3.729 1.00 86.06 83 PHE A C 1
ATOM 639 O O . PHE A 1 83 ? 8.578 -5.834 3.431 1.00 86.06 83 PHE A O 1
ATOM 646 N N . GLY A 1 84 ? 8.164 -3.648 3.731 1.00 89.69 84 GLY A N 1
ATOM 647 C CA . GLY A 1 84 ? 6.817 -3.714 3.193 1.00 89.69 84 GLY A CA 1
ATOM 648 C C . GLY A 1 84 ? 5.895 -4.655 3.963 1.00 89.69 84 GLY A C 1
ATOM 649 O O . GLY A 1 84 ? 5.781 -4.612 5.193 1.00 89.69 84 GLY A O 1
ATOM 650 N N . SER A 1 85 ? 5.229 -5.538 3.222 1.00 90.25 85 SER A N 1
ATOM 651 C CA . SER A 1 85 ? 4.237 -6.483 3.741 1.00 90.25 85 SER A CA 1
ATOM 652 C C . SER A 1 85 ? 4.798 -7.536 4.681 1.00 90.25 85 SER A C 1
ATOM 654 O O . SER A 1 85 ? 4.054 -8.017 5.540 1.00 90.25 85 SER A O 1
ATOM 656 N N . ALA A 1 86 ? 6.093 -7.862 4.604 1.00 91.06 86 ALA A N 1
ATOM 657 C CA . ALA A 1 86 ? 6.720 -8.750 5.580 1.00 91.06 86 ALA A CA 1
ATOM 658 C C . ALA A 1 86 ? 6.608 -8.152 6.993 1.00 91.06 86 ALA A C 1
ATOM 660 O O . ALA A 1 86 ? 6.245 -8.847 7.946 1.00 91.06 86 ALA A O 1
ATOM 661 N N . THR A 1 87 ? 6.819 -6.838 7.118 1.00 91.75 87 THR A N 1
ATOM 662 C CA . THR A 1 87 ? 6.624 -6.116 8.378 1.00 91.75 87 THR A CA 1
ATOM 663 C C . THR A 1 87 ? 5.154 -5.976 8.737 1.00 91.75 87 THR A C 1
ATOM 665 O O . THR A 1 87 ? 4.821 -6.179 9.902 1.00 91.75 87 THR A O 1
ATOM 668 N N . THR A 1 88 ? 4.259 -5.699 7.782 1.00 90.62 88 THR A N 1
ATOM 669 C CA . THR A 1 88 ? 2.806 -5.673 8.044 1.00 90.62 88 THR A CA 1
ATOM 670 C C . THR A 1 88 ? 2.341 -6.990 8.671 1.00 90.62 88 THR A C 1
ATOM 672 O O . THR A 1 88 ? 1.665 -6.994 9.701 1.00 90.62 88 THR A O 1
ATOM 675 N N . CYS A 1 89 ? 2.764 -8.121 8.103 1.00 91.50 89 CYS A N 1
ATOM 676 C CA . CYS A 1 89 ? 2.455 -9.453 8.613 1.00 91.50 89 CYS A CA 1
ATOM 677 C C . CYS A 1 89 ? 3.060 -9.684 10.002 1.00 91.50 89 CYS A C 1
ATOM 679 O O . CYS A 1 89 ? 2.351 -10.113 10.915 1.00 91.50 89 CYS A O 1
ATOM 681 N N . ALA A 1 90 ? 4.341 -9.354 10.191 1.00 90.88 90 ALA A N 1
ATOM 682 C CA . ALA A 1 90 ? 5.012 -9.483 11.484 1.00 90.88 90 ALA A CA 1
ATOM 683 C C . ALA A 1 90 ? 4.336 -8.632 12.573 1.00 90.88 90 ALA A C 1
ATOM 685 O O . ALA A 1 90 ? 4.156 -9.103 13.699 1.00 90.88 90 ALA A O 1
ATOM 686 N N . TYR A 1 91 ? 3.904 -7.414 12.236 1.00 90.06 91 TYR A N 1
ATOM 687 C CA . TYR A 1 91 ? 3.185 -6.516 13.137 1.00 90.06 91 TYR A CA 1
ATOM 688 C C . TYR A 1 91 ? 1.831 -7.101 13.547 1.00 90.06 91 TYR A C 1
ATOM 690 O O . TYR A 1 91 ? 1.521 -7.179 14.738 1.00 90.06 91 TYR A O 1
ATOM 698 N N . ILE A 1 92 ? 1.037 -7.572 12.578 1.00 88.19 92 ILE A N 1
ATOM 699 C CA . ILE A 1 92 ? -0.270 -8.190 12.841 1.00 88.19 92 ILE A CA 1
ATOM 700 C C . ILE A 1 92 ? -0.103 -9.432 13.719 1.00 88.19 92 ILE A C 1
ATOM 702 O O . ILE A 1 92 ? -0.786 -9.552 14.734 1.00 88.19 92 ILE A O 1
ATOM 706 N N . VAL A 1 93 ? 0.828 -10.328 13.386 1.00 88.38 93 VAL A N 1
ATOM 707 C CA . VAL A 1 93 ? 1.095 -11.540 14.176 1.00 88.38 93 VAL A CA 1
ATOM 708 C C . VAL A 1 93 ? 1.521 -11.182 15.600 1.00 88.38 93 VAL A C 1
ATOM 710 O O . VAL A 1 93 ? 0.959 -11.731 16.551 1.00 88.38 93 VAL A O 1
ATOM 713 N N . SER A 1 94 ? 2.431 -10.217 15.763 1.00 86.25 94 SER A N 1
ATOM 714 C CA . SER A 1 94 ? 2.876 -9.735 17.079 1.00 86.25 94 SER A CA 1
ATOM 715 C C . SER A 1 94 ? 1.708 -9.201 17.909 1.00 86.25 94 SER A C 1
ATOM 717 O O . SER A 1 94 ? 1.542 -9.594 19.063 1.00 86.25 94 SER A O 1
ATOM 719 N N . LYS A 1 95 ? 0.825 -8.393 17.307 1.00 85.31 95 LYS A N 1
ATOM 720 C CA . LYS A 1 95 ? -0.382 -7.893 17.983 1.00 85.31 95 LYS A CA 1
ATOM 721 C C . LYS A 1 95 ? -1.374 -8.991 18.328 1.00 85.31 95 LYS A C 1
ATOM 723 O O . LYS A 1 95 ? -1.988 -8.939 19.390 1.00 85.31 95 LYS A O 1
ATOM 728 N N . LEU A 1 96 ? -1.527 -10.004 17.481 1.00 83.38 96 LEU A N 1
ATOM 729 C CA . LEU A 1 96 ? -2.372 -11.151 17.803 1.00 83.38 96 LEU A CA 1
ATOM 730 C C . LEU A 1 96 ? -1.801 -11.941 18.987 1.00 83.38 96 LEU A C 1
ATOM 732 O O . LEU A 1 96 ? -2.581 -12.422 19.808 1.00 83.38 96 LEU A O 1
ATOM 736 N N . PHE A 1 97 ? -0.477 -12.102 19.092 1.00 81.12 97 PHE A N 1
ATOM 737 C CA . PHE A 1 97 ? 0.175 -12.737 20.248 1.00 81.12 97 PHE A CA 1
ATOM 738 C C . PHE A 1 97 ? -0.001 -11.929 21.529 1.00 81.12 97 PHE A C 1
ATOM 740 O O . PHE A 1 97 ? -0.388 -12.504 22.547 1.00 81.12 97 PHE A O 1
ATOM 747 N N . GLU A 1 98 ? 0.191 -10.614 21.450 1.00 81.38 98 GLU A N 1
ATOM 748 C CA . GLU A 1 98 ? -0.041 -9.691 22.561 1.00 81.38 98 GLU A CA 1
ATOM 749 C C . GLU A 1 98 ? -1.469 -9.850 23.102 1.00 81.38 98 GLU A C 1
ATOM 751 O O . GLU A 1 98 ? -1.642 -10.120 24.282 1.00 81.38 98 GLU A O 1
ATOM 756 N N . ILE A 1 99 ? -2.489 -9.861 22.233 1.00 76.19 99 ILE A N 1
ATOM 757 C CA . ILE A 1 99 ? -3.898 -10.052 22.634 1.00 76.19 99 ILE A CA 1
ATOM 758 C C . ILE A 1 99 ? -4.128 -11.382 23.375 1.00 76.19 99 ILE A C 1
ATOM 760 O O . ILE A 1 99 ? -4.902 -11.433 24.327 1.00 76.19 99 ILE A O 1
ATOM 764 N N . THR A 1 100 ? -3.470 -12.472 22.972 1.00 71.12 100 THR A N 1
ATOM 765 C CA . THR A 1 100 ? -3.594 -13.760 23.686 1.00 71.12 100 THR A CA 1
ATOM 766 C C . THR A 1 100 ? -2.865 -13.777 25.015 1.00 71.12 100 THR A C 1
ATOM 768 O O . THR A 1 100 ? -3.382 -14.362 25.961 1.00 71.12 100 THR A O 1
ATOM 771 N N . SER A 1 101 ? -1.702 -13.135 25.105 1.00 62.03 101 SER A N 1
ATOM 772 C CA . SER A 1 101 ? -0.959 -13.031 26.362 1.00 62.03 101 SER A CA 1
ATOM 773 C C . SER A 1 101 ? -1.678 -12.115 27.357 1.00 62.03 101 SER A C 1
ATOM 775 O O . SER A 1 101 ? -1.806 -12.446 28.533 1.00 62.03 101 SER A O 1
ATOM 777 N N . SER A 1 102 ? -2.202 -10.984 26.881 1.00 63.31 102 SER A N 1
ATOM 778 C CA . SER A 1 102 ? -2.963 -10.018 27.678 1.00 63.31 102 SER A CA 1
ATOM 779 C C . SER A 1 102 ? -4.329 -10.551 28.109 1.00 63.31 102 SER A C 1
ATOM 781 O O . SER A 1 102 ? -4.823 -10.154 29.159 1.00 63.31 102 SER A O 1
ATOM 783 N N . GLY A 1 103 ? -4.910 -11.510 27.376 1.00 55.50 103 GLY A N 1
ATOM 784 C CA . GLY A 1 103 ? -6.114 -12.235 27.799 1.00 55.50 103 GLY A CA 1
ATOM 785 C C . GLY A 1 103 ? -5.971 -12.988 29.132 1.00 55.50 103 GLY A C 1
ATOM 786 O O . GLY A 1 103 ? -6.983 -13.398 29.694 1.00 55.50 103 GLY A O 1
ATOM 787 N N . LEU A 1 104 ? -4.745 -13.142 29.654 1.00 50.66 104 LEU A N 1
ATOM 788 C CA . LEU A 1 104 ? -4.452 -13.773 30.944 1.00 50.66 104 LEU A CA 1
ATOM 789 C C . LEU A 1 104 ? -4.121 -12.775 32.074 1.00 50.66 104 LEU A C 1
ATOM 791 O O . LEU A 1 104 ? -4.090 -13.171 33.235 1.00 50.66 104 LEU A O 1
ATOM 795 N N . SER A 1 105 ? -3.841 -11.502 31.770 1.00 43.38 105 SER A N 1
ATOM 796 C CA . SER A 1 105 ? -3.200 -10.581 32.721 1.00 43.38 105 SER A CA 1
ATOM 797 C C . SER A 1 105 ? -3.724 -9.147 32.603 1.00 43.38 105 SER A C 1
ATOM 799 O O . SER A 1 105 ? -3.080 -8.303 31.995 1.00 43.38 105 SER A O 1
ATOM 801 N N . GLN A 1 106 ? -4.864 -8.902 33.255 1.00 48.19 106 GLN A N 1
ATOM 802 C CA . GLN A 1 106 ? -5.347 -7.624 33.809 1.00 48.19 106 GLN A CA 1
ATOM 803 C C . GLN A 1 106 ? -5.461 -6.359 32.925 1.00 48.19 106 GLN A C 1
ATOM 805 O O . GLN A 1 106 ? -4.886 -6.193 31.858 1.00 48.19 106 GLN A O 1
ATOM 810 N N . ASN A 1 107 ? -6.344 -5.480 33.409 1.00 44.94 107 ASN A N 1
ATOM 811 C CA . ASN A 1 107 ? -7.190 -4.565 32.653 1.00 44.94 107 ASN A CA 1
ATOM 812 C C . ASN A 1 107 ? -6.450 -3.452 31.873 1.00 44.94 107 ASN A C 1
ATOM 814 O O . ASN A 1 107 ? -5.972 -2.496 32.480 1.00 44.94 107 ASN A O 1
ATOM 818 N N . PRO A 1 108 ? -6.491 -3.473 30.524 1.00 55.28 108 PRO A N 1
ATOM 819 C CA . PRO A 1 108 ? -6.011 -2.383 29.660 1.00 55.28 108 PRO A CA 1
ATOM 820 C C . PRO A 1 108 ? -6.930 -1.143 29.662 1.00 55.28 108 PRO A C 1
ATOM 822 O O . PRO A 1 108 ? -6.639 -0.146 28.999 1.00 55.28 108 PRO A O 1
ATOM 825 N N . LEU A 1 109 ? -8.049 -1.205 30.391 1.00 55.31 109 LEU A N 1
ATOM 826 C CA . LEU A 1 109 ? -9.069 -0.158 30.453 1.00 55.31 109 LEU A CA 1
ATOM 827 C C . LEU A 1 109 ? -8.599 1.075 31.237 1.00 55.31 109 LEU A C 1
ATOM 829 O O . LEU A 1 109 ? -8.896 2.191 30.819 1.00 55.31 109 LEU A O 1
ATOM 833 N N . ASP A 1 110 ? -7.785 0.898 32.281 1.00 51.28 110 ASP A N 1
ATOM 834 C CA . ASP A 1 110 ? -7.257 2.022 33.070 1.00 51.28 110 ASP A CA 1
ATOM 835 C C . ASP A 1 110 ? -6.215 2.839 32.291 1.00 51.28 110 ASP A C 1
ATOM 837 O O . ASP A 1 110 ? -6.140 4.060 32.420 1.00 51.28 110 ASP A O 1
ATOM 841 N N . LEU A 1 111 ? -5.457 2.190 31.399 1.00 53.66 111 LEU A N 1
ATOM 842 C CA . LEU A 1 111 ? -4.483 2.862 30.533 1.00 53.66 111 LEU A CA 1
ATOM 843 C C . LEU A 1 111 ? -5.166 3.588 29.358 1.00 53.66 111 LEU A C 1
ATOM 845 O O . LEU A 1 111 ? -4.718 4.656 28.936 1.00 53.66 111 LEU A O 1
ATOM 849 N N . LEU A 1 112 ? -6.281 3.039 28.861 1.00 58.19 112 LEU A N 1
ATOM 850 C CA . LEU A 1 112 ? -7.128 3.678 27.849 1.00 58.19 112 LEU A CA 1
ATOM 851 C C . LEU A 1 112 ? -7.858 4.912 28.394 1.00 58.19 112 LEU A C 1
ATOM 853 O O . LEU A 1 112 ? -7.916 5.922 27.693 1.00 58.19 112 LEU A O 1
ATOM 857 N N . LEU A 1 113 ? -8.349 4.865 29.636 1.00 52.25 113 LEU A N 1
ATOM 858 C CA . LEU A 1 113 ? -8.985 6.011 30.294 1.00 52.25 113 LEU A CA 1
ATOM 859 C C . LEU A 1 113 ? -8.002 7.178 30.473 1.00 52.25 113 LEU A C 1
ATOM 861 O O . LEU A 1 113 ? -8.309 8.301 30.084 1.00 52.25 113 LEU A O 1
ATOM 865 N N . LEU A 1 114 ? -6.769 6.905 30.911 1.00 47.56 114 LEU A N 1
ATOM 866 C CA . LEU A 1 114 ? -5.749 7.940 31.142 1.00 47.56 114 LEU A CA 1
ATOM 867 C C . LEU A 1 114 ? -5.243 8.601 29.838 1.00 47.56 114 LEU A C 1
ATOM 869 O O . LEU A 1 114 ? -4.835 9.765 29.828 1.00 47.56 114 LEU A O 1
ATOM 873 N N . ARG A 1 115 ? -5.307 7.888 28.702 1.00 49.38 115 ARG A N 1
ATOM 874 C CA . ARG A 1 115 ? -5.019 8.448 27.366 1.00 49.38 115 ARG A CA 1
ATOM 875 C C . ARG A 1 115 ? -6.194 9.247 26.786 1.00 49.38 115 ARG A C 1
ATOM 877 O O . ARG A 1 115 ? -5.968 10.127 25.952 1.00 49.38 115 ARG A O 1
ATOM 884 N N . GLN A 1 116 ? -7.425 8.967 27.206 1.00 47.00 116 GLN A N 1
ATOM 885 C CA . GLN A 1 116 ? -8.630 9.595 26.663 1.00 47.00 116 GLN A CA 1
ATOM 886 C C . GLN A 1 116 ? -8.831 11.037 27.158 1.00 47.00 116 GLN A C 1
ATOM 888 O O . GLN A 1 116 ? -9.272 11.881 26.374 1.00 47.00 116 GLN A O 1
ATOM 893 N N . ASP A 1 117 ? -8.422 11.340 28.391 1.00 44.06 117 ASP A N 1
ATOM 894 C CA . ASP A 1 117 ? -8.661 12.642 29.035 1.00 44.06 117 ASP A CA 1
ATOM 895 C C . ASP A 1 117 ? -7.847 13.809 28.443 1.00 44.06 117 ASP A C 1
ATOM 897 O O . ASP A 1 117 ? -8.248 14.964 28.546 1.00 44.06 117 ASP A O 1
ATOM 901 N N . ASN A 1 118 ? -6.744 13.534 27.737 1.00 48.25 118 ASN A N 1
ATOM 902 C CA . ASN A 1 118 ? -5.893 14.569 27.124 1.00 48.25 118 ASN A CA 1
ATOM 903 C C . ASN A 1 118 ? -6.208 14.848 25.635 1.00 48.25 118 ASN A C 1
ATOM 905 O O . ASN A 1 118 ? -5.457 15.559 24.965 1.00 48.25 118 ASN A O 1
ATOM 909 N N . LEU A 1 119 ? -7.271 14.254 25.074 1.00 55.28 119 LEU A N 1
ATOM 910 C CA . LEU A 1 119 ? -7.485 14.169 23.622 1.00 55.28 119 LEU A CA 1
ATOM 911 C C . LEU A 1 119 ? -8.645 14.981 22.985 1.00 55.28 119 LEU A C 1
ATOM 913 O O . LEU A 1 119 ? -8.851 14.769 21.791 1.00 55.28 119 LEU A O 1
ATOM 917 N N . PRO A 1 120 ? -9.432 15.861 23.640 1.00 50.81 120 PRO A N 1
ATOM 918 C CA . PRO A 1 120 ? -10.591 16.458 22.962 1.00 50.81 120 PRO A CA 1
ATOM 919 C C . PRO A 1 120 ? -10.206 17.488 21.881 1.00 50.81 120 PRO A C 1
ATOM 921 O O . PRO A 1 120 ? -10.704 17.405 20.762 1.00 50.81 120 PRO A O 1
ATOM 924 N N . GLU A 1 121 ? -9.256 18.394 22.138 1.00 49.59 121 GLU A N 1
ATOM 925 C CA . GLU A 1 121 ? -8.915 19.464 21.175 1.00 49.59 121 GLU A CA 1
ATOM 926 C C . GLU A 1 121 ? -7.967 19.015 20.042 1.00 49.59 121 GLU A C 1
ATOM 928 O O . GLU A 1 121 ? -8.010 19.553 18.935 1.00 49.59 121 GLU A O 1
ATOM 933 N N . ARG A 1 122 ? -7.144 17.974 20.257 1.00 50.94 122 ARG A N 1
ATOM 934 C CA . ARG A 1 122 ? -6.223 17.438 19.228 1.00 50.94 122 ARG A CA 1
ATOM 935 C C . ARG A 1 122 ? -6.896 16.536 18.187 1.00 50.94 122 ARG A C 1
ATOM 937 O O . ARG A 1 122 ? -6.369 16.407 17.081 1.00 50.94 122 ARG A O 1
ATOM 944 N N . LYS A 1 123 ? -8.039 15.919 18.511 1.00 57.34 123 LYS A N 1
ATOM 945 C CA . LYS A 1 123 ? -8.748 14.976 17.624 1.00 57.34 123 LYS A CA 1
ATOM 946 C C . LYS A 1 123 ? -9.265 15.645 16.352 1.00 57.34 123 LYS A C 1
ATOM 948 O O . LYS A 1 123 ? -9.012 15.136 15.265 1.00 57.34 123 LYS A O 1
ATOM 953 N N . CYS A 1 124 ? -9.913 16.806 16.470 1.00 56.09 124 CYS A N 1
ATOM 954 C CA . CYS A 1 124 ? -10.493 17.504 15.317 1.00 56.09 124 CYS A CA 1
ATOM 955 C C . CYS A 1 124 ? -9.433 17.941 14.296 1.00 56.09 124 CYS A C 1
ATOM 957 O O . CYS A 1 124 ? -9.599 17.708 13.100 1.00 56.09 124 CYS A O 1
ATOM 959 N N . SER A 1 125 ? -8.313 18.511 14.756 1.00 65.56 125 SER A N 1
ATOM 960 C CA . SER A 1 125 ? -7.229 18.935 13.859 1.00 65.56 125 SER A CA 1
ATOM 961 C C . SER A 1 125 ? -6.593 17.739 13.140 1.00 65.56 125 SER A C 1
ATOM 963 O O . SER A 1 125 ? -6.426 17.764 11.923 1.00 65.56 125 SER A O 1
ATOM 965 N N . PHE A 1 126 ? -6.342 16.636 13.855 1.00 71.88 126 PHE A N 1
ATOM 966 C CA . PHE A 1 126 ? -5.783 15.420 13.260 1.00 71.88 126 PHE A CA 1
ATOM 967 C C . PHE A 1 126 ? -6.714 14.778 12.220 1.00 71.88 126 PHE A C 1
ATOM 969 O O . PHE A 1 126 ? -6.247 14.357 11.164 1.00 71.88 126 PHE A O 1
ATOM 976 N N . VAL A 1 127 ? -8.027 14.746 12.473 1.00 75.81 127 VAL A N 1
ATOM 977 C CA . VAL A 1 127 ? -9.018 14.208 11.523 1.00 75.81 127 VAL A CA 1
ATOM 978 C C . VAL A 1 127 ? -9.061 15.038 10.239 1.00 75.81 127 VAL A C 1
ATOM 980 O O . VAL A 1 127 ? -9.058 14.479 9.140 1.00 75.81 127 VAL A O 1
ATOM 983 N N . VAL A 1 128 ? -9.046 16.370 10.356 1.00 77.56 128 VAL A N 1
ATOM 984 C CA . VAL A 1 128 ? -9.040 17.269 9.192 1.00 77.56 128 VAL A CA 1
ATOM 985 C C . VAL A 1 128 ? -7.738 17.137 8.400 1.00 77.56 128 VAL A C 1
ATOM 987 O O . VAL A 1 128 ? -7.799 17.006 7.178 1.00 77.56 128 VAL A O 1
ATOM 990 N N . ILE A 1 129 ? -6.585 17.111 9.076 1.00 82.94 129 ILE A N 1
ATOM 991 C CA . ILE A 1 129 ? -5.266 16.936 8.447 1.00 82.94 129 ILE A CA 1
ATOM 992 C C . ILE A 1 129 ? -5.165 15.571 7.753 1.00 82.94 129 ILE A C 1
ATOM 994 O O . ILE A 1 129 ? -4.723 15.488 6.611 1.00 82.94 129 ILE A O 1
ATOM 998 N N . GLY A 1 130 ? -5.616 14.494 8.400 1.00 83.00 130 GLY A N 1
ATOM 999 C CA . GLY A 1 130 ? -5.633 13.162 7.794 1.00 83.00 130 GLY A CA 1
ATOM 1000 C C . GLY A 1 130 ? -6.472 13.141 6.517 1.00 83.00 130 GLY A C 1
ATOM 1001 O O . GLY A 1 130 ? -6.016 12.668 5.478 1.00 83.00 130 GLY A O 1
ATOM 1002 N N . ARG A 1 131 ? -7.669 13.738 6.553 1.00 84.38 131 ARG A N 1
ATOM 1003 C CA . ARG A 1 131 ? -8.554 13.818 5.384 1.00 84.38 131 ARG A CA 1
ATOM 1004 C C . ARG A 1 131 ? -7.919 14.577 4.223 1.00 84.38 131 ARG A C 1
ATOM 1006 O O . ARG A 1 131 ? -8.069 14.139 3.083 1.00 84.38 131 ARG A O 1
ATOM 1013 N N . THR A 1 132 ? -7.248 15.701 4.480 1.00 85.81 132 THR A N 1
ATOM 1014 C CA . THR A 1 132 ? -6.610 16.484 3.412 1.00 85.81 132 THR A CA 1
ATOM 1015 C C . THR A 1 132 ? -5.428 15.731 2.817 1.00 85.81 132 THR A C 1
ATOM 1017 O O . THR A 1 132 ? -5.354 15.619 1.597 1.00 85.81 132 THR A O 1
ATOM 1020 N N . ILE A 1 133 ? -4.568 15.134 3.647 1.00 90.19 133 ILE A N 1
ATOM 1021 C CA . ILE A 1 133 ? -3.410 14.357 3.183 1.00 90.19 133 ILE A CA 1
ATOM 1022 C C . ILE A 1 133 ? -3.861 13.158 2.344 1.00 90.19 133 ILE A C 1
ATOM 1024 O O . ILE A 1 133 ? -3.435 13.035 1.198 1.00 90.19 133 ILE A O 1
ATOM 1028 N N . PHE A 1 134 ? -4.757 12.307 2.854 1.00 89.88 134 PHE A N 1
ATOM 1029 C CA . PHE A 1 134 ? -5.208 11.125 2.108 1.00 89.88 134 PHE A CA 1
ATOM 1030 C C . PHE A 1 134 ? -6.000 11.489 0.845 1.00 89.88 134 PHE A C 1
ATOM 1032 O O . PHE A 1 134 ? -5.864 10.807 -0.167 1.00 89.88 134 PHE A O 1
ATOM 1039 N N . SER A 1 135 ? -6.757 12.593 0.850 1.00 89.19 135 SER A N 1
ATOM 1040 C CA . SER A 1 135 ? -7.393 13.109 -0.373 1.00 89.19 135 SER A CA 1
ATOM 1041 C C . SER A 1 135 ? -6.359 13.524 -1.422 1.00 89.19 135 SER A C 1
ATOM 1043 O O . SER A 1 135 ? -6.489 13.155 -2.586 1.00 89.19 135 SER A O 1
ATOM 1045 N N . ILE A 1 136 ? -5.315 14.257 -1.019 1.00 92.56 136 ILE A N 1
ATOM 1046 C CA . ILE A 1 136 ? -4.242 14.686 -1.926 1.00 92.56 136 ILE A CA 1
ATOM 1047 C C . ILE A 1 136 ? -3.490 13.470 -2.475 1.00 92.56 136 ILE A C 1
ATOM 1049 O O . ILE A 1 136 ? -3.275 13.397 -3.681 1.00 92.56 136 ILE A O 1
ATOM 1053 N N . LEU A 1 137 ? -3.143 12.498 -1.624 1.00 92.12 137 LEU A N 1
ATOM 1054 C CA . LEU A 1 137 ? -2.476 11.259 -2.042 1.00 92.12 137 LEU A CA 1
ATOM 1055 C C . LEU A 1 137 ? -3.340 10.452 -3.021 1.00 92.12 137 LEU A C 1
ATOM 1057 O O . LEU A 1 137 ? -2.828 9.973 -4.029 1.00 92.12 137 LEU A O 1
ATOM 1061 N N . GLY A 1 138 ? -4.649 10.343 -2.772 1.00 89.88 138 GLY A N 1
ATOM 1062 C CA . GLY A 1 138 ? -5.580 9.660 -3.674 1.00 89.88 138 GLY A CA 1
ATOM 1063 C C . GLY A 1 138 ? -5.701 10.341 -5.041 1.00 89.88 138 GLY A C 1
ATOM 1064 O O . GLY A 1 138 ? -5.646 9.665 -6.067 1.00 89.88 138 GLY A O 1
ATOM 1065 N N . ILE A 1 139 ? -5.812 11.675 -5.074 1.00 91.94 139 ILE A N 1
ATOM 1066 C CA . ILE A 1 139 ? -5.864 12.451 -6.326 1.00 91.94 139 ILE A CA 1
ATOM 1067 C C . ILE A 1 139 ? -4.540 12.342 -7.086 1.00 91.94 139 ILE A C 1
ATOM 1069 O O . ILE A 1 139 ? -4.547 12.120 -8.295 1.00 91.94 139 ILE A O 1
ATOM 1073 N N . LEU A 1 140 ? -3.409 12.463 -6.384 1.00 93.31 140 LEU A N 1
ATOM 1074 C CA . LEU A 1 140 ? -2.080 12.293 -6.966 1.00 93.31 140 LEU A CA 1
ATOM 1075 C C . LEU A 1 140 ? -1.948 10.914 -7.614 1.00 93.31 140 LEU A C 1
ATOM 1077 O O . LEU A 1 140 ? -1.512 10.816 -8.757 1.00 93.31 140 LEU A O 1
ATOM 1081 N N . MET A 1 141 ? -2.373 9.859 -6.919 1.00 93.38 141 MET A N 1
ATOM 1082 C CA . MET A 1 141 ? -2.307 8.504 -7.451 1.00 93.38 141 MET A CA 1
ATOM 1083 C C . MET A 1 141 ? -3.199 8.328 -8.685 1.00 93.38 141 MET A C 1
ATOM 1085 O O . MET A 1 141 ? -2.752 7.796 -9.699 1.00 93.38 141 MET A O 1
ATOM 1089 N N . ALA A 1 142 ? -4.434 8.835 -8.650 1.00 91.19 142 ALA A N 1
ATOM 1090 C CA . ALA A 1 142 ? -5.321 8.811 -9.812 1.00 91.19 142 ALA A CA 1
ATOM 1091 C C . ALA A 1 142 ? -4.714 9.551 -11.017 1.00 91.19 142 ALA A C 1
ATOM 1093 O O . ALA A 1 142 ? -4.811 9.072 -12.150 1.00 91.19 142 ALA A O 1
ATOM 1094 N N . ALA A 1 143 ? -4.046 10.684 -10.781 1.00 92.38 143 ALA A N 1
ATOM 1095 C CA . ALA A 1 143 ? -3.344 11.431 -11.818 1.00 92.38 143 ALA A CA 1
ATOM 1096 C C . ALA A 1 143 ? -2.157 10.642 -12.393 1.00 92.38 143 ALA A C 1
ATOM 1098 O O . ALA A 1 143 ? -2.010 10.596 -13.611 1.00 92.38 143 ALA A O 1
ATOM 1099 N N . LEU A 1 144 ? -1.357 9.977 -11.552 1.00 91.44 144 LEU A N 1
ATOM 1100 C CA . LEU A 1 144 ? -0.224 9.151 -11.991 1.00 91.44 144 LEU A CA 1
ATOM 1101 C C . LEU A 1 144 ? -0.673 7.947 -12.823 1.00 91.44 144 LEU A C 1
ATOM 1103 O O . LEU A 1 144 ? -0.110 7.697 -13.888 1.00 91.44 144 LEU A O 1
ATOM 1107 N N . VAL A 1 145 ? -1.721 7.240 -12.391 1.00 90.44 145 VAL A N 1
ATOM 1108 C CA . VAL A 1 145 ? -2.309 6.131 -13.165 1.00 90.44 145 VAL A CA 1
ATOM 1109 C C . VAL A 1 145 ? -2.848 6.634 -14.496 1.00 90.44 145 VAL A C 1
ATOM 1111 O O . VAL A 1 145 ? -2.565 6.054 -15.535 1.00 90.44 145 VAL A O 1
ATOM 1114 N N . THR A 1 146 ? -3.594 7.738 -14.495 1.00 90.69 146 THR A N 1
ATOM 1115 C CA . THR A 1 146 ? -4.149 8.295 -15.737 1.00 90.69 146 THR A CA 1
ATOM 1116 C C . THR A 1 146 ? -3.036 8.716 -16.694 1.00 90.69 146 THR A C 1
ATOM 1118 O O . THR A 1 146 ? -3.086 8.392 -17.877 1.00 90.69 146 THR A O 1
ATOM 1121 N N . TYR A 1 147 ? -2.010 9.396 -16.180 1.00 90.94 147 TYR A N 1
ATOM 1122 C CA . TYR A 1 147 ? -0.849 9.822 -16.954 1.00 90.94 147 TYR A CA 1
ATOM 1123 C C . TYR A 1 147 ? -0.134 8.629 -17.595 1.00 90.94 147 TYR A C 1
ATOM 1125 O O . TYR A 1 147 ? 0.048 8.612 -18.808 1.00 90.94 147 TYR A O 1
ATOM 1133 N N . THR A 1 148 ? 0.188 7.603 -16.806 1.00 88.62 148 THR A N 1
ATOM 1134 C CA . THR A 1 148 ? 0.887 6.406 -17.298 1.00 88.62 148 THR A CA 1
ATOM 1135 C C . THR A 1 148 ? 0.063 5.568 -18.263 1.00 88.62 148 THR A C 1
ATOM 1137 O O . THR A 1 148 ? 0.606 5.047 -19.234 1.00 88.62 148 THR A O 1
ATOM 1140 N N . VAL A 1 149 ? -1.256 5.485 -18.077 1.00 89.31 149 VAL A N 1
ATOM 1141 C CA . VAL A 1 149 ? -2.143 4.836 -19.053 1.00 89.31 149 VAL A CA 1
ATOM 1142 C C . VAL A 1 149 ? -2.133 5.580 -20.390 1.00 89.31 149 VAL A C 1
ATOM 1144 O O . VAL A 1 149 ? -2.148 4.938 -21.439 1.00 89.31 149 VAL A O 1
ATOM 1147 N N . ILE A 1 150 ? -2.089 6.916 -20.375 1.00 90.12 150 ILE A N 1
ATOM 1148 C CA . ILE A 1 150 ? -2.049 7.730 -21.598 1.00 90.12 150 ILE A CA 1
ATOM 1149 C C . ILE A 1 150 ? -0.695 7.602 -22.307 1.00 90.12 150 ILE A C 1
ATOM 1151 O O . ILE A 1 150 ? -0.669 7.494 -23.532 1.00 90.12 150 ILE A O 1
ATOM 1155 N N . THR A 1 151 ? 0.419 7.622 -21.571 1.00 88.62 151 THR A N 1
ATOM 1156 C CA . THR A 1 151 ? 1.767 7.607 -22.165 1.00 88.62 151 THR A CA 1
ATOM 1157 C C . THR A 1 151 ? 2.221 6.216 -22.580 1.00 88.62 151 THR A C 1
ATOM 1159 O O . THR A 1 151 ? 2.779 6.051 -23.661 1.00 88.62 151 THR A O 1
ATOM 1162 N N . ASP A 1 152 ? 1.973 5.211 -21.742 1.00 82.62 152 ASP A N 1
ATOM 1163 C CA . ASP A 1 152 ? 2.537 3.870 -21.896 1.00 82.62 152 ASP A CA 1
ATOM 1164 C C . ASP A 1 152 ? 1.489 2.819 -22.281 1.00 82.62 152 ASP A C 1
ATOM 1166 O O . ASP A 1 152 ? 1.852 1.690 -22.624 1.00 82.62 152 ASP A O 1
ATOM 1170 N N . GLY A 1 153 ? 0.199 3.162 -22.275 1.00 85.62 153 GLY A N 1
ATOM 1171 C CA . GLY A 1 153 ? -0.896 2.220 -22.504 1.00 85.62 153 GLY A CA 1
ATOM 1172 C C . GLY A 1 153 ? -1.193 1.361 -21.272 1.00 85.62 153 GLY A C 1
ATOM 1173 O O . GLY A 1 153 ? -0.787 1.680 -20.163 1.00 85.62 153 GLY A O 1
ATOM 1174 N N . LEU A 1 154 ? -1.919 0.255 -21.449 1.00 83.38 154 LEU A N 1
ATOM 1175 C CA . LEU A 1 154 ? -2.365 -0.602 -20.341 1.00 83.38 154 LEU A CA 1
ATOM 1176 C C . LEU A 1 154 ? -1.206 -1.348 -19.636 1.00 83.38 154 LEU A C 1
ATOM 1178 O O . LEU A 1 154 ? -0.255 -1.775 -20.298 1.00 83.38 154 LEU A O 1
ATOM 1182 N N . PRO A 1 155 ? -1.327 -1.614 -18.320 1.00 77.75 155 PRO A N 1
ATOM 1183 C CA . PRO A 1 155 ? -0.290 -2.282 -17.524 1.00 77.75 155 PRO A CA 1
ATOM 1184 C C . PRO A 1 155 ? -0.148 -3.785 -17.812 1.00 77.75 155 PRO A C 1
ATOM 1186 O O . PRO A 1 155 ? 0.832 -4.406 -17.409 1.00 77.75 155 PRO A O 1
ATOM 1189 N N . PHE A 1 156 ? -1.115 -4.398 -18.502 1.00 75.81 156 PHE A N 1
ATOM 1190 C CA . PHE A 1 156 ? -1.207 -5.850 -18.700 1.00 75.81 156 PHE A CA 1
ATOM 1191 C C . PHE A 1 156 ? -0.295 -6.367 -19.824 1.00 75.81 156 PHE A C 1
ATOM 1193 O O . PHE A 1 156 ? -0.754 -6.995 -20.779 1.00 75.81 156 PHE A O 1
ATOM 1200 N N . ARG A 1 157 ? 1.012 -6.110 -19.719 1.00 78.75 157 ARG A N 1
ATOM 1201 C CA . ARG A 1 157 ? 2.029 -6.612 -20.656 1.00 78.75 157 ARG A CA 1
ATOM 1202 C C . ARG A 1 157 ? 3.045 -7.477 -19.927 1.00 78.75 157 ARG A C 1
ATOM 1204 O O . ARG A 1 157 ? 3.569 -7.085 -18.888 1.00 78.75 157 ARG A O 1
ATOM 1211 N N . LYS A 1 158 ? 3.348 -8.650 -20.492 1.00 74.75 158 LYS A N 1
ATOM 1212 C CA . LYS A 1 158 ? 4.340 -9.572 -19.915 1.00 74.75 158 LYS A CA 1
ATOM 1213 C C . LYS A 1 158 ? 5.739 -8.958 -19.860 1.00 74.75 158 LYS A C 1
ATOM 1215 O O . LYS A 1 158 ? 6.480 -9.264 -18.938 1.00 74.75 158 LYS A O 1
ATOM 1220 N N . ASP A 1 159 ? 6.047 -8.042 -20.772 1.00 76.75 159 ASP A N 1
ATOM 1221 C CA . ASP A 1 159 ? 7.345 -7.361 -20.837 1.00 76.75 159 ASP A CA 1
ATOM 1222 C C . ASP A 1 159 ? 7.622 -6.465 -19.617 1.00 76.75 159 ASP A C 1
ATOM 1224 O O . ASP A 1 159 ? 8.773 -6.168 -19.316 1.00 76.75 159 ASP A O 1
ATOM 1228 N N . LEU A 1 160 ? 6.578 -6.054 -18.884 1.00 78.38 160 LEU A N 1
ATOM 1229 C CA . LEU A 1 160 ? 6.702 -5.241 -17.669 1.00 78.38 160 LEU A CA 1
ATOM 1230 C C . LEU A 1 160 ? 6.845 -6.092 -16.396 1.00 78.38 160 LEU A C 1
ATOM 1232 O O . LEU A 1 160 ? 7.288 -5.584 -15.367 1.00 78.38 160 LEU A O 1
ATOM 1236 N N . LEU A 1 161 ? 6.495 -7.383 -16.455 1.00 81.12 161 LEU A N 1
ATOM 1237 C CA . LEU A 1 161 ? 6.536 -8.328 -15.333 1.00 81.12 161 LEU A CA 1
ATOM 1238 C C . LEU A 1 161 ? 7.941 -8.916 -15.151 1.00 81.12 161 LEU A C 1
ATOM 1240 O O . LEU A 1 161 ? 8.150 -10.127 -15.222 1.00 81.12 161 LEU A O 1
ATOM 1244 N N . THR A 1 162 ? 8.916 -8.045 -14.902 1.00 86.31 162 THR A N 1
ATOM 1245 C CA . THR A 1 162 ? 10.249 -8.470 -14.453 1.00 86.31 162 THR A CA 1
ATOM 1246 C C . THR A 1 162 ? 10.155 -9.187 -13.096 1.00 86.31 162 THR A C 1
ATOM 1248 O O . THR A 1 162 ? 9.188 -8.968 -12.358 1.00 86.31 162 THR A O 1
ATOM 1251 N N . PRO A 1 163 ? 11.139 -10.019 -12.706 1.00 87.81 163 PRO A N 1
ATOM 1252 C CA . PRO A 1 163 ? 11.111 -10.710 -11.412 1.00 87.81 163 PRO A CA 1
ATOM 1253 C C . PRO A 1 163 ? 10.946 -9.752 -10.225 1.00 87.81 163 PRO A C 1
ATOM 1255 O O . PRO A 1 163 ? 10.198 -10.035 -9.290 1.00 87.81 163 PRO A O 1
ATOM 1258 N N . TRP A 1 164 ? 11.568 -8.573 -10.304 1.00 88.50 164 TRP A N 1
ATOM 1259 C CA . TRP A 1 164 ? 11.400 -7.513 -9.313 1.00 88.50 164 TRP A CA 1
ATOM 1260 C C . TRP A 1 164 ? 10.011 -6.873 -9.334 1.00 88.50 164 TRP A C 1
ATOM 1262 O O . TRP A 1 164 ? 9.442 -6.670 -8.266 1.00 88.50 164 TRP A O 1
ATOM 1272 N N . MET A 1 165 ? 9.425 -6.619 -10.510 1.00 88.81 165 MET A N 1
ATOM 1273 C CA . MET A 1 165 ? 8.032 -6.154 -10.598 1.00 88.81 165 MET A CA 1
ATOM 1274 C C . MET A 1 165 ? 7.079 -7.179 -9.973 1.00 88.81 165 MET A C 1
ATOM 1276 O O . MET A 1 165 ? 6.181 -6.814 -9.218 1.00 88.81 165 MET A O 1
ATOM 1280 N N . ALA A 1 166 ? 7.287 -8.470 -10.245 1.00 88.44 166 ALA A N 1
ATOM 1281 C CA . ALA A 1 166 ? 6.483 -9.540 -9.667 1.00 88.44 166 ALA A CA 1
ATOM 1282 C C . ALA A 1 166 ? 6.608 -9.584 -8.135 1.00 88.44 166 ALA A C 1
ATOM 1284 O O . ALA A 1 166 ? 5.594 -9.700 -7.450 1.00 88.44 166 ALA A O 1
ATOM 1285 N N . ALA A 1 167 ? 7.819 -9.430 -7.588 1.00 91.19 167 ALA A N 1
ATOM 1286 C CA . ALA A 1 167 ? 8.031 -9.349 -6.143 1.00 91.19 167 ALA A CA 1
ATOM 1287 C C . ALA A 1 167 ? 7.312 -8.143 -5.516 1.00 91.19 167 ALA A C 1
ATOM 1289 O O . ALA A 1 167 ? 6.614 -8.308 -4.517 1.00 91.19 167 ALA A O 1
ATOM 1290 N N . THR A 1 168 ? 7.408 -6.956 -6.124 1.00 90.12 168 THR A N 1
ATOM 1291 C CA . THR A 1 168 ? 6.685 -5.756 -5.666 1.00 90.12 168 THR A CA 1
ATOM 1292 C C . THR A 1 168 ? 5.172 -5.944 -5.733 1.00 90.12 168 THR A C 1
ATOM 1294 O O . THR A 1 168 ? 4.453 -5.511 -4.836 1.00 90.12 168 THR A O 1
ATOM 1297 N N . LEU A 1 169 ? 4.667 -6.623 -6.763 1.00 90.31 169 LEU A N 1
ATOM 1298 C CA . LEU A 1 169 ? 3.242 -6.896 -6.909 1.00 90.31 169 LEU A CA 1
ATOM 1299 C C . LEU A 1 169 ? 2.736 -7.891 -5.851 1.00 90.31 169 LEU A C 1
ATOM 1301 O O . LEU A 1 169 ? 1.661 -7.695 -5.285 1.00 90.31 169 LEU A O 1
ATOM 1305 N N . ILE A 1 170 ? 3.517 -8.933 -5.545 1.00 91.94 170 ILE A N 1
ATOM 1306 C CA . ILE A 1 170 ? 3.226 -9.863 -4.443 1.00 91.94 170 ILE A CA 1
ATOM 1307 C C . ILE A 1 170 ? 3.171 -9.094 -3.118 1.00 91.94 170 ILE A C 1
ATOM 1309 O O . ILE A 1 170 ? 2.196 -9.226 -2.379 1.00 91.94 170 ILE A O 1
ATOM 1313 N N . ASP A 1 171 ? 4.167 -8.246 -2.854 1.00 92.69 171 ASP A N 1
ATOM 1314 C CA . ASP A 1 171 ? 4.232 -7.399 -1.659 1.00 92.69 171 ASP A CA 1
ATOM 1315 C C . ASP A 1 171 ? 2.981 -6.515 -1.523 1.00 92.69 171 ASP A C 1
ATOM 1317 O O . ASP A 1 171 ? 2.281 -6.498 -0.504 1.00 92.69 171 ASP A O 1
ATOM 1321 N N . PHE A 1 172 ? 2.645 -5.832 -2.615 1.00 90.88 172 PHE A N 1
ATOM 1322 C CA . PHE A 1 172 ? 1.471 -4.985 -2.724 1.00 90.88 172 PHE A CA 1
ATOM 1323 C C . PHE A 1 172 ? 0.180 -5.735 -2.394 1.00 90.88 172 PHE A C 1
ATOM 1325 O O . PHE A 1 172 ? -0.598 -5.277 -1.553 1.00 90.88 172 PHE A O 1
ATOM 1332 N N . TYR A 1 173 ? -0.045 -6.907 -2.991 1.00 91.44 173 TYR A N 1
ATOM 1333 C CA . TYR A 1 173 ? -1.274 -7.665 -2.763 1.00 91.44 173 TYR A CA 1
ATOM 1334 C C . TYR A 1 173 ? -1.373 -8.261 -1.360 1.00 91.44 173 TYR A C 1
ATOM 1336 O O . TYR A 1 173 ? -2.483 -8.372 -0.840 1.00 91.44 173 TYR A O 1
ATOM 1344 N N . ILE A 1 174 ? -0.257 -8.587 -0.702 1.00 93.00 174 ILE A N 1
ATOM 1345 C CA . ILE A 1 174 ? -0.283 -8.996 0.711 1.00 93.00 174 ILE A CA 1
ATOM 1346 C C . ILE A 1 174 ? -0.744 -7.826 1.593 1.00 93.00 174 ILE A C 1
ATOM 1348 O O . ILE A 1 174 ? -1.569 -8.016 2.491 1.00 93.00 174 ILE A O 1
ATOM 1352 N N . ASN A 1 175 ? -0.285 -6.601 1.316 1.00 92.31 175 ASN A N 1
ATOM 1353 C CA . ASN A 1 175 ? -0.770 -5.408 2.017 1.00 92.31 175 ASN A CA 1
ATOM 1354 C C . ASN A 1 175 ? -2.249 -5.125 1.727 1.00 92.31 175 ASN A C 1
ATOM 1356 O O . ASN A 1 175 ? -3.013 -4.866 2.659 1.00 92.31 175 ASN A O 1
ATOM 1360 N N . VAL A 1 176 ? -2.684 -5.235 0.468 1.00 90.56 176 VAL A N 1
ATOM 1361 C CA . VAL A 1 176 ? -4.105 -5.108 0.099 1.00 90.56 176 VAL A CA 1
ATOM 1362 C C . VAL A 1 176 ? -4.947 -6.163 0.814 1.00 90.56 176 VAL A C 1
ATOM 1364 O O . VAL A 1 176 ? -6.011 -5.838 1.335 1.00 90.56 176 VAL A O 1
ATOM 1367 N N . PHE A 1 177 ? -4.461 -7.401 0.926 1.00 91.12 177 PHE A N 1
ATOM 1368 C CA . PHE A 1 177 ? -5.128 -8.448 1.693 1.00 91.12 177 PHE A CA 1
ATOM 1369 C C . PHE A 1 177 ? -5.260 -8.062 3.173 1.00 91.12 177 PHE A C 1
ATOM 1371 O O . PHE A 1 177 ? -6.353 -8.158 3.732 1.00 91.12 177 PHE A O 1
ATOM 1378 N N . ALA A 1 178 ? -4.203 -7.548 3.804 1.00 89.62 178 ALA A N 1
ATOM 1379 C CA . ALA A 1 178 ? -4.266 -7.078 5.189 1.00 89.62 178 ALA A CA 1
ATOM 1380 C C . ALA A 1 178 ? -5.308 -5.957 5.381 1.00 89.62 178 ALA A C 1
ATOM 1382 O O . ALA A 1 178 ? -6.109 -6.009 6.319 1.00 89.62 178 ALA A O 1
ATOM 1383 N N . ILE A 1 179 ? -5.348 -4.985 4.464 1.00 89.00 179 ILE A N 1
ATOM 1384 C CA . ILE A 1 179 ? -6.350 -3.908 4.463 1.00 89.00 179 ILE A CA 1
ATOM 1385 C C . ILE A 1 179 ? -7.753 -4.487 4.245 1.00 89.00 179 ILE A C 1
ATOM 1387 O O . ILE A 1 179 ? -8.684 -4.108 4.945 1.00 89.00 179 ILE A O 1
ATOM 1391 N N . SER A 1 180 ? -7.913 -5.453 3.340 1.00 88.31 180 SER A N 1
ATOM 1392 C CA . SER A 1 180 ? -9.201 -6.091 3.051 1.00 88.31 180 SER A CA 1
ATOM 1393 C C . SER A 1 180 ? -9.784 -6.809 4.270 1.00 88.31 180 SER A C 1
ATOM 1395 O O . SER A 1 180 ? -10.966 -6.654 4.570 1.00 88.31 180 SER A O 1
ATOM 1397 N N . VAL A 1 181 ? -8.950 -7.522 5.038 1.00 88.69 181 VAL A N 1
ATOM 1398 C CA . VAL A 1 181 ? -9.362 -8.176 6.289 1.00 88.69 181 VAL A CA 1
ATOM 1399 C C . VAL A 1 181 ? -9.853 -7.132 7.289 1.00 88.69 181 VAL A C 1
ATOM 1401 O O . VAL A 1 181 ? -10.860 -7.347 7.964 1.00 88.69 181 VAL A O 1
ATOM 1404 N N . TRP A 1 182 ? -9.179 -5.983 7.360 1.00 86.88 182 TRP A N 1
ATOM 1405 C CA . TRP A 1 182 ? -9.612 -4.871 8.198 1.00 86.88 182 TRP A CA 1
ATOM 1406 C C . TRP A 1 182 ? -10.943 -4.262 7.728 1.00 86.88 182 TRP A C 1
ATOM 1408 O O . TRP A 1 182 ? -11.824 -4.048 8.560 1.00 86.88 182 TRP A O 1
ATOM 1418 N N . VAL A 1 183 ? -11.132 -4.059 6.420 1.00 86.62 183 VAL A N 1
ATOM 1419 C CA . VAL A 1 183 ? -12.390 -3.567 5.824 1.00 86.62 183 VAL A CA 1
ATOM 1420 C C . VAL A 1 183 ? -13.554 -4.504 6.149 1.00 86.62 183 VAL A C 1
ATOM 1422 O O . VAL A 1 183 ? -14.578 -4.046 6.644 1.00 86.62 183 VAL A O 1
ATOM 1425 N N . VAL A 1 184 ? -13.392 -5.820 5.967 1.00 87.00 184 VAL A N 1
ATOM 1426 C CA . VAL A 1 184 ? -14.432 -6.820 6.295 1.00 87.00 184 VAL A CA 1
ATOM 1427 C C . VAL A 1 184 ? -14.855 -6.736 7.758 1.00 87.00 184 VAL A C 1
ATOM 1429 O O . VAL A 1 184 ? -16.020 -6.947 8.074 1.00 87.00 184 VAL A O 1
ATOM 1432 N N . HIS A 1 185 ? -13.916 -6.428 8.653 1.00 81.81 185 HIS A N 1
ATOM 1433 C CA . HIS A 1 185 ? -14.199 -6.311 10.080 1.00 81.81 185 HIS A CA 1
ATOM 1434 C C . HIS A 1 185 ? -14.851 -4.977 10.470 1.00 81.81 185 HIS A C 1
ATOM 1436 O O . HIS A 1 185 ? -15.453 -4.878 11.538 1.00 81.81 185 HIS A O 1
ATOM 1442 N N . ARG A 1 186 ? -14.684 -3.935 9.649 1.00 79.81 186 ARG A N 1
ATOM 1443 C CA . ARG A 1 186 ? -15.244 -2.596 9.875 1.00 79.81 186 ARG A CA 1
ATOM 1444 C C . ARG A 1 186 ? -16.625 -2.422 9.255 1.00 79.81 186 ARG A C 1
ATOM 1446 O O . ARG A 1 186 ? -17.447 -1.708 9.824 1.00 79.81 186 ARG A O 1
ATOM 1453 N N . GLU A 1 187 ? -16.873 -3.046 8.112 1.00 81.88 187 GLU A N 1
ATOM 1454 C CA . GLU A 1 187 ? -18.135 -2.924 7.391 1.00 81.88 187 GLU A CA 1
ATOM 1455 C C . GLU A 1 187 ? -19.265 -3.707 8.070 1.00 81.88 187 GLU A C 1
ATOM 1457 O O . GLU A 1 187 ? -19.118 -4.866 8.449 1.00 81.88 187 GLU A O 1
ATOM 1462 N N . SER A 1 188 ? -20.436 -3.075 8.175 1.00 75.06 188 SER A N 1
ATOM 1463 C CA . SER A 1 188 ? -21.637 -3.689 8.764 1.00 75.06 188 SER A CA 1
ATOM 1464 C C . SER A 1 188 ? -22.303 -4.702 7.822 1.00 75.06 188 SER A C 1
ATOM 1466 O O . SER A 1 188 ? -22.940 -5.658 8.264 1.00 75.06 188 SER A O 1
ATOM 1468 N N . THR A 1 189 ? -22.145 -4.521 6.505 1.00 87.25 189 THR A N 1
ATOM 1469 C CA . THR A 1 189 ? -22.766 -5.385 5.492 1.00 87.25 189 THR A CA 1
ATOM 1470 C C . THR A 1 189 ? -21.721 -6.089 4.636 1.00 87.25 189 THR A C 1
ATOM 1472 O O . THR A 1 189 ? -20.769 -5.479 4.149 1.00 87.25 189 THR A O 1
ATOM 1475 N N . TRP A 1 190 ? -21.939 -7.384 4.391 1.00 86.06 190 TRP A N 1
ATOM 1476 C CA . TRP A 1 190 ? -21.045 -8.195 3.560 1.00 86.06 190 TRP A CA 1
ATOM 1477 C C . TRP A 1 190 ? -20.979 -7.700 2.105 1.00 86.06 190 TRP A C 1
ATOM 1479 O O . TRP A 1 190 ? -19.929 -7.770 1.480 1.00 86.06 190 TRP A O 1
ATOM 1489 N N . ILE A 1 191 ? -22.069 -7.122 1.587 1.00 87.25 191 ILE A N 1
ATOM 1490 C CA . ILE A 1 191 ? -22.123 -6.563 0.227 1.00 87.25 191 ILE A CA 1
ATOM 1491 C C . ILE A 1 191 ? -21.207 -5.337 0.103 1.00 87.25 191 ILE A C 1
ATOM 1493 O O . ILE A 1 191 ? -20.426 -5.264 -0.842 1.00 87.25 191 ILE A O 1
ATOM 1497 N N . SER A 1 192 ? -21.252 -4.410 1.070 1.00 86.69 192 SER A N 1
ATOM 1498 C CA . SER A 1 192 ? -20.338 -3.257 1.108 1.00 86.69 192 SER A CA 1
ATOM 1499 C C . SER A 1 192 ? -18.885 -3.723 1.182 1.00 86.69 192 SER A C 1
ATOM 1501 O O . SER A 1 192 ? -18.052 -3.273 0.398 1.00 86.69 192 SER A O 1
ATOM 1503 N N . ALA A 1 193 ? -18.593 -4.702 2.049 1.00 87.31 193 ALA A N 1
ATOM 1504 C CA . ALA A 1 193 ? -17.255 -5.273 2.163 1.00 87.31 193 ALA A CA 1
ATOM 1505 C C . ALA A 1 193 ? -16.759 -5.845 0.825 1.00 87.31 193 ALA A C 1
ATOM 1507 O O . ALA A 1 193 ? -15.651 -5.528 0.405 1.00 87.31 193 ALA A O 1
ATOM 1508 N N . VAL A 1 194 ? -17.580 -6.629 0.117 1.00 89.50 194 VAL A N 1
ATOM 1509 C CA . VAL A 1 194 ? -17.218 -7.188 -1.197 1.00 89.50 194 VAL A CA 1
ATOM 1510 C C . VAL A 1 194 ? -16.965 -6.084 -2.225 1.00 89.50 194 VAL A C 1
ATOM 1512 O O . VAL A 1 194 ? -15.965 -6.148 -2.934 1.00 89.50 194 VAL A O 1
ATOM 1515 N N . ILE A 1 195 ? -17.807 -5.047 -2.275 1.00 90.25 195 ILE A N 1
ATOM 1516 C CA . ILE A 1 195 ? -17.611 -3.906 -3.184 1.00 90.25 195 ILE A CA 1
ATOM 1517 C C . ILE A 1 195 ? -16.275 -3.211 -2.897 1.00 90.25 195 ILE A C 1
ATOM 1519 O O . ILE A 1 195 ? -15.495 -2.985 -3.823 1.00 90.25 195 ILE A O 1
ATOM 1523 N N . TRP A 1 196 ? -15.969 -2.921 -1.630 1.00 91.56 196 TRP A N 1
ATOM 1524 C CA . TRP A 1 196 ? -14.701 -2.296 -1.246 1.00 91.56 196 TRP A CA 1
ATOM 1525 C C . TRP A 1 196 ? -13.491 -3.173 -1.555 1.00 91.56 196 TRP A C 1
ATOM 1527 O O . TRP A 1 196 ? -12.478 -2.660 -2.021 1.00 91.56 196 TRP A O 1
ATOM 1537 N N . ILE A 1 197 ? -13.590 -4.489 -1.356 1.00 90.62 197 ILE A N 1
ATOM 1538 C CA . ILE A 1 197 ? -12.527 -5.435 -1.719 1.00 90.62 197 ILE A CA 1
ATOM 1539 C C . ILE A 1 197 ? -12.293 -5.428 -3.229 1.00 90.62 197 ILE A C 1
ATOM 1541 O O . ILE A 1 197 ? -11.147 -5.335 -3.664 1.00 90.62 197 ILE A O 1
ATOM 1545 N N . CYS A 1 198 ? -13.356 -5.494 -4.035 1.00 90.69 198 CYS A N 1
ATOM 1546 C CA . CYS A 1 198 ? -13.241 -5.418 -5.489 1.00 90.69 198 CYS A CA 1
ATOM 1547 C C . CYS A 1 198 ? -12.568 -4.109 -5.918 1.00 90.69 198 CYS A C 1
ATOM 1549 O O . CYS A 1 198 ? -11.652 -4.134 -6.735 1.00 90.69 198 CYS A O 1
ATOM 1551 N N . LEU A 1 199 ? -12.957 -2.981 -5.319 1.00 89.75 199 LEU A N 1
ATOM 1552 C CA . LEU A 1 199 ? -12.329 -1.689 -5.591 1.00 89.75 199 LEU A CA 1
ATOM 1553 C C . LEU A 1 199 ? -10.849 -1.666 -5.183 1.00 89.75 199 LEU A C 1
ATOM 1555 O O . LEU A 1 199 ? -10.029 -1.210 -5.971 1.00 89.75 199 LEU A O 1
ATOM 1559 N N . LEU A 1 200 ? -10.479 -2.218 -4.023 1.00 89.00 200 LEU A N 1
ATOM 1560 C CA . LEU A 1 200 ? -9.082 -2.302 -3.577 1.00 89.00 200 LEU A CA 1
ATOM 1561 C C . LEU A 1 200 ? -8.218 -3.143 -4.522 1.00 89.00 200 LEU A C 1
ATOM 1563 O O . LEU A 1 200 ? -7.081 -2.777 -4.800 1.00 89.00 200 LEU A O 1
ATOM 1567 N N . ILE A 1 201 ? -8.752 -4.252 -5.035 1.00 87.69 201 ILE A N 1
ATOM 1568 C CA . ILE A 1 201 ? -8.037 -5.111 -5.987 1.00 87.69 201 ILE A CA 1
ATOM 1569 C C . ILE A 1 201 ? -7.864 -4.405 -7.340 1.00 87.69 201 ILE A C 1
ATOM 1571 O O . ILE A 1 201 ? -6.822 -4.561 -7.974 1.00 87.69 201 ILE A O 1
ATOM 1575 N N . CYS A 1 202 ? -8.865 -3.637 -7.782 1.00 85.56 202 CYS A N 1
ATOM 1576 C CA . CYS A 1 202 ? -8.845 -2.962 -9.081 1.00 85.56 202 CYS A CA 1
ATOM 1577 C C . CYS A 1 202 ? -8.053 -1.646 -9.086 1.00 85.56 202 CYS A C 1
ATOM 1579 O O . CYS A 1 202 ? -7.356 -1.367 -10.057 1.00 85.56 202 CYS A O 1
ATOM 1581 N N . PHE A 1 203 ? -8.187 -0.829 -8.041 1.00 83.88 203 PHE A N 1
ATOM 1582 C CA . PHE A 1 203 ? -7.685 0.550 -7.991 1.00 83.88 203 PHE A CA 1
ATOM 1583 C C . PHE A 1 203 ? -6.608 0.781 -6.928 1.00 83.88 203 PHE A C 1
ATOM 1585 O O . PHE A 1 203 ? -6.040 1.873 -6.870 1.00 83.88 203 PHE A O 1
ATOM 1592 N N . GLY A 1 204 ? -6.333 -0.205 -6.072 1.00 87.62 204 GLY A N 1
ATOM 1593 C CA . GLY A 1 204 ? -5.235 -0.124 -5.119 1.00 87.62 204 GLY A CA 1
ATOM 1594 C C . GLY A 1 204 ? -5.399 1.005 -4.103 1.00 87.62 204 GLY A C 1
ATOM 1595 O O . GLY A 1 204 ? -6.445 1.160 -3.462 1.00 87.62 204 GLY A O 1
ATOM 1596 N N . SER A 1 205 ? -4.350 1.813 -3.954 1.00 88.44 205 SER A N 1
ATOM 1597 C CA . SER A 1 205 ? -4.290 2.893 -2.966 1.00 88.44 205 SER A CA 1
ATOM 1598 C C . SER A 1 205 ? -5.274 4.033 -3.196 1.00 88.44 205 SER A C 1
ATOM 1600 O O . SER A 1 205 ? -5.626 4.709 -2.228 1.00 88.44 205 SER A O 1
ATOM 1602 N N . ILE A 1 206 ? -5.794 4.228 -4.415 1.00 89.94 206 ILE A N 1
ATOM 1603 C CA . ILE A 1 206 ? -6.869 5.205 -4.663 1.00 89.94 206 ILE A CA 1
ATOM 1604 C C . ILE A 1 206 ? -8.084 4.843 -3.799 1.00 89.94 206 ILE A C 1
ATOM 1606 O O . ILE A 1 206 ? -8.657 5.698 -3.118 1.00 89.94 206 ILE A O 1
ATOM 1610 N N . THR A 1 207 ? -8.437 3.555 -3.764 1.00 90.00 207 THR A N 1
ATOM 1611 C CA . THR A 1 207 ? -9.525 3.046 -2.927 1.00 90.00 207 THR A CA 1
ATOM 1612 C C . THR A 1 207 ? -9.161 3.078 -1.451 1.00 90.00 207 THR A C 1
ATOM 1614 O O . THR A 1 207 ? -10.001 3.497 -0.660 1.00 90.00 207 THR A O 1
ATOM 1617 N N . THR A 1 208 ? -7.933 2.716 -1.062 1.00 89.19 208 THR A N 1
ATOM 1618 C CA . THR A 1 208 ? -7.484 2.810 0.341 1.00 89.19 208 THR A CA 1
ATOM 1619 C C . THR A 1 208 ? -7.636 4.235 0.880 1.00 89.19 208 THR A C 1
ATOM 1621 O O . THR A 1 208 ? -8.237 4.445 1.935 1.00 89.19 208 THR A O 1
ATOM 1624 N N . CYS A 1 209 ? -7.154 5.231 0.134 1.00 89.31 209 CYS A N 1
ATOM 1625 C CA . CYS A 1 209 ? -7.270 6.646 0.478 1.00 89.31 209 CYS A CA 1
ATOM 1626 C C . CYS A 1 209 ? -8.733 7.095 0.548 1.00 89.31 209 CYS A C 1
ATOM 1628 O O . CYS A 1 209 ? -9.136 7.714 1.533 1.00 89.31 209 CYS A O 1
ATOM 1630 N N . GLY A 1 210 ? -9.542 6.745 -0.458 1.00 86.75 210 GLY A N 1
ATOM 1631 C CA . GLY A 1 210 ? -10.972 7.055 -0.474 1.00 86.75 210 GLY A CA 1
ATOM 1632 C C . GLY A 1 210 ? -11.714 6.449 0.718 1.00 86.75 210 GLY A C 1
ATOM 1633 O O . GLY A 1 210 ? -12.500 7.133 1.370 1.00 86.75 210 GLY A O 1
ATOM 1634 N N . TYR A 1 211 ? -11.407 5.199 1.062 1.00 88.31 211 TYR A N 1
ATOM 1635 C CA . TYR A 1 211 ? -11.998 4.499 2.197 1.00 88.31 211 TYR A CA 1
ATOM 1636 C C . TYR A 1 211 ? -11.652 5.169 3.530 1.00 88.31 211 TYR A C 1
ATOM 1638 O O . TYR A 1 211 ? -12.536 5.432 4.346 1.00 88.31 211 TYR A O 1
ATOM 1646 N N . ILE A 1 212 ? -10.379 5.525 3.733 1.00 86.25 212 ILE A N 1
ATOM 1647 C CA . ILE A 1 212 ? -9.920 6.238 4.934 1.00 86.25 212 ILE A CA 1
ATOM 1648 C C . ILE A 1 212 ? -10.588 7.612 5.044 1.00 86.25 212 ILE A C 1
ATOM 1650 O O . ILE A 1 212 ? -11.040 7.989 6.124 1.00 86.25 212 ILE A O 1
ATOM 1654 N N . VAL A 1 213 ? -10.705 8.346 3.936 1.00 86.50 213 VAL A N 1
ATOM 1655 C CA . VAL A 1 213 ? -11.399 9.641 3.893 1.00 86.50 213 VAL A CA 1
ATOM 1656 C C . VAL A 1 213 ? -12.873 9.490 4.268 1.00 86.50 213 VAL A C 1
ATOM 1658 O O . VAL A 1 213 ? -13.364 10.264 5.089 1.00 86.50 213 VAL A O 1
ATOM 1661 N N . VAL A 1 214 ? -13.571 8.486 3.728 1.00 85.31 214 VAL A N 1
ATOM 1662 C CA . VAL A 1 214 ? -14.973 8.204 4.075 1.00 85.31 214 VAL A CA 1
ATOM 1663 C C . VAL A 1 214 ? -15.112 7.860 5.559 1.00 85.31 214 VAL A C 1
ATOM 1665 O O . VAL A 1 214 ? -15.982 8.421 6.224 1.00 85.31 214 VAL A O 1
ATOM 1668 N N . GLN A 1 215 ? -14.230 7.023 6.113 1.00 83.75 215 GLN A N 1
ATOM 1669 C CA . GLN A 1 215 ? -14.247 6.720 7.548 1.00 83.75 215 GLN A CA 1
ATOM 1670 C C . GLN A 1 215 ? -14.002 7.966 8.411 1.00 83.75 215 GLN A C 1
ATOM 1672 O O . GLN A 1 215 ? -14.717 8.196 9.384 1.00 83.75 215 GLN A O 1
ATOM 1677 N N . LEU A 1 216 ? -13.025 8.804 8.052 1.00 80.94 216 LEU A N 1
ATOM 1678 C CA . LEU A 1 216 ? -12.734 10.054 8.764 1.00 80.94 216 LEU A CA 1
ATOM 1679 C C . LEU A 1 216 ? -13.915 11.034 8.701 1.00 80.94 216 LEU A C 1
ATOM 1681 O O . LEU A 1 216 ? -14.187 11.731 9.678 1.00 80.94 216 LEU A O 1
ATOM 1685 N N . LEU A 1 217 ? -14.639 11.073 7.579 1.00 77.38 217 LEU A N 1
ATOM 1686 C CA . LEU A 1 217 ? -15.851 11.880 7.425 1.00 77.38 217 LEU A CA 1
ATOM 1687 C C . LEU A 1 217 ? -16.991 11.386 8.316 1.00 77.38 217 LEU A C 1
ATOM 1689 O O . LEU A 1 217 ? -17.638 12.203 8.968 1.00 77.38 217 LEU A O 1
ATOM 1693 N N .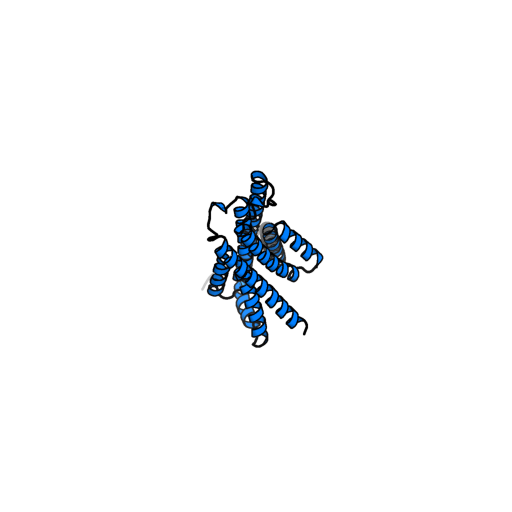 GLN A 1 218 ? -17.212 10.072 8.380 1.00 74.81 218 GLN A N 1
ATOM 1694 C CA . GLN A 1 218 ? -18.227 9.477 9.255 1.00 74.81 218 GLN A CA 1
ATOM 1695 C C . GLN A 1 218 ? -17.935 9.774 10.730 1.00 74.81 218 GLN A C 1
ATOM 1697 O O . GLN A 1 218 ? -18.826 10.206 11.456 1.00 74.81 218 GLN A O 1
ATOM 1702 N N . VAL A 1 219 ? -16.674 9.638 11.154 1.00 70.19 219 VAL A N 1
ATOM 1703 C CA . VAL A 1 219 ? -16.246 9.989 12.519 1.00 70.19 219 VAL A CA 1
ATOM 1704 C C . VAL A 1 219 ? -16.459 11.480 12.801 1.00 70.19 219 VAL A C 1
ATOM 1706 O O . VAL A 1 219 ? -16.969 11.834 13.858 1.00 70.19 219 VAL A O 1
ATOM 1709 N N . SER A 1 220 ? -16.129 12.358 11.849 1.00 60.31 220 SER A N 1
ATOM 1710 C CA 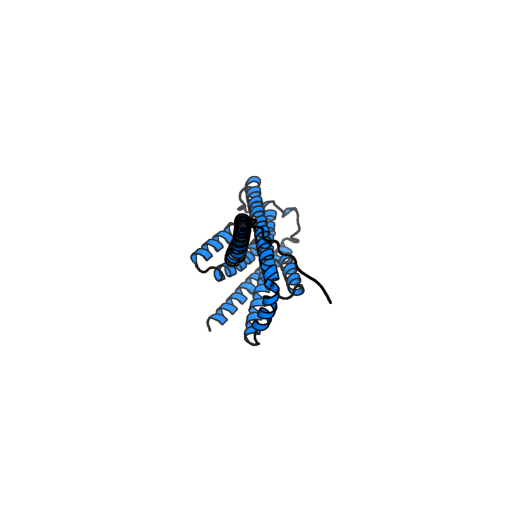. SER A 1 220 ? -16.293 13.807 12.009 1.00 60.31 220 SER A CA 1
ATOM 1711 C C . SER A 1 220 ? -17.755 14.260 12.073 1.00 60.31 220 SER A C 1
ATOM 1713 O O . SER A 1 220 ? -18.033 15.254 12.736 1.00 60.31 220 SER A O 1
ATOM 1715 N N . TYR A 1 221 ? -18.679 13.573 11.393 1.00 56.03 221 TYR A N 1
ATOM 1716 C CA . TYR A 1 221 ? -20.116 13.866 11.473 1.00 56.03 221 TYR A CA 1
ATOM 1717 C C . TYR A 1 221 ? -20.682 13.568 12.867 1.00 56.03 221 TYR A C 1
ATOM 1719 O O . TYR A 1 221 ? -21.608 14.232 13.326 1.00 56.03 221 TYR A O 1
ATOM 1727 N N . GLN A 1 222 ? -20.099 12.583 13.549 1.00 56.50 222 GLN A N 1
ATOM 1728 C CA . GLN A 1 222 ? -20.508 12.168 14.886 1.00 56.50 222 GLN A CA 1
ATOM 1729 C C . GLN A 1 222 ? -19.927 13.058 16.001 1.00 56.50 222 GLN A C 1
ATOM 1731 O O . GLN A 1 222 ? -20.394 12.972 17.136 1.00 56.50 222 GLN A O 1
ATOM 1736 N N . ASP A 1 223 ? -18.958 13.931 15.686 1.00 51.62 223 ASP A N 1
ATOM 1737 C CA . ASP A 1 223 ? -18.381 14.898 16.625 1.00 51.62 223 ASP A CA 1
ATOM 1738 C C . ASP A 1 223 ? -19.187 16.228 16.632 1.00 51.62 223 ASP A C 1
ATOM 1740 O O . ASP A 1 223 ? -19.361 16.871 15.590 1.00 51.62 223 ASP A O 1
ATOM 1744 N N . PRO A 1 224 ? -19.658 16.713 17.801 1.00 50.69 224 PRO A N 1
ATOM 1745 C CA . PRO A 1 224 ? -20.620 17.818 17.956 1.00 50.69 224 PRO A CA 1
ATOM 1746 C C . PRO A 1 224 ? -20.080 19.219 17.608 1.00 50.69 224 PRO A C 1
ATOM 1748 O O . PRO A 1 224 ? -20.754 20.224 17.840 1.00 50.69 224 PRO A O 1
ATOM 1751 N N . VAL A 1 225 ? -18.881 19.330 17.032 1.00 51.78 225 VAL A N 1
ATOM 1752 C CA . VAL A 1 225 ? -18.241 20.617 16.710 1.00 51.78 225 VAL A CA 1
ATOM 1753 C C . VAL A 1 225 ? -18.998 21.373 15.613 1.00 51.78 225 VAL A C 1
ATOM 1755 O O . VAL A 1 225 ? -19.095 22.598 15.678 1.00 51.78 225 VAL A O 1
ATOM 1758 N N . TYR A 1 226 ? -19.635 20.673 14.668 1.00 49.38 226 TYR A N 1
ATOM 1759 C CA . TYR A 1 226 ? -20.514 21.315 13.680 1.00 49.38 226 TYR A CA 1
ATOM 1760 C C . TYR A 1 226 ? -21.761 21.928 14.323 1.00 49.38 226 TYR A C 1
ATOM 1762 O O . TYR A 1 226 ? -22.156 23.038 13.968 1.00 49.38 226 TYR A O 1
ATOM 1770 N N . HIS A 1 227 ? -22.336 21.255 15.324 1.00 48.47 227 HIS A N 1
ATOM 1771 C CA . HIS A 1 227 ? -23.443 21.806 16.101 1.00 48.47 227 HIS A CA 1
ATOM 1772 C C . HIS A 1 227 ? -22.993 22.981 16.976 1.00 48.47 227 HIS A C 1
ATOM 1774 O O . HIS A 1 227 ? -23.745 23.938 17.122 1.00 48.47 227 HIS A O 1
ATOM 1780 N N . LEU A 1 228 ? -21.767 22.963 17.509 1.00 53.81 228 LEU A N 1
ATOM 1781 C CA . LEU A 1 228 ? -21.236 24.059 18.325 1.00 53.81 228 LEU A CA 1
ATOM 1782 C C . LEU A 1 228 ? -20.863 25.300 17.503 1.00 53.81 228 LEU A C 1
ATOM 1784 O O . LEU A 1 228 ? -21.119 26.404 17.973 1.00 53.81 228 LEU A O 1
ATOM 1788 N N . LEU A 1 229 ? -20.333 25.153 16.283 1.00 55.34 229 LEU A N 1
ATOM 1789 C CA . LEU A 1 229 ? -20.062 26.286 15.384 1.00 55.34 229 LEU A CA 1
ATOM 1790 C C . LEU A 1 229 ? -21.345 26.896 14.800 1.00 55.34 229 LEU A C 1
ATOM 1792 O O . LEU A 1 229 ? -21.461 28.116 14.720 1.00 55.34 229 LEU A O 1
ATOM 1796 N N . LEU A 1 230 ? -22.341 26.075 14.447 1.00 54.00 230 LEU A N 1
ATOM 1797 C CA . LEU A 1 230 ? -23.651 26.583 14.018 1.00 54.00 230 LEU A CA 1
ATOM 1798 C C . LEU A 1 230 ? -24.401 27.265 15.170 1.00 54.00 230 LEU A C 1
ATOM 1800 O O . LEU A 1 230 ? -25.044 28.294 14.967 1.00 54.00 230 LEU A O 1
ATOM 1804 N N . ASN A 1 231 ? -24.289 26.728 16.388 1.00 52.03 231 ASN A N 1
ATOM 1805 C CA . ASN A 1 231 ? -24.929 27.307 17.566 1.00 52.03 231 ASN A CA 1
ATOM 1806 C C . ASN A 1 231 ? -24.189 28.544 18.105 1.00 52.03 231 ASN A C 1
ATOM 1808 O O . ASN A 1 231 ? -24.819 29.439 18.658 1.00 52.03 231 ASN A O 1
ATOM 1812 N N . SER A 1 232 ? -22.865 28.646 17.951 1.00 54.38 232 SER A N 1
ATOM 1813 C CA . SER A 1 232 ? -22.131 29.859 18.339 1.00 54.38 232 SER A CA 1
ATOM 1814 C C . SER A 1 232 ? -22.415 31.016 17.382 1.00 54.38 232 SER A C 1
ATOM 1816 O O . SER A 1 232 ? -22.598 32.144 17.840 1.00 54.38 232 SER A O 1
ATOM 1818 N N . HIS A 1 233 ? -22.546 30.735 16.080 1.00 50.59 233 HIS A N 1
ATOM 1819 C CA . HIS A 1 233 ? -22.917 31.740 15.086 1.00 50.59 233 HIS A CA 1
ATOM 1820 C C . HIS A 1 233 ? -24.355 32.241 15.298 1.00 50.59 233 HIS A C 1
ATOM 1822 O O . HIS A 1 233 ? -24.588 33.448 15.309 1.00 50.59 233 HIS A O 1
ATOM 1828 N N . SER A 1 234 ? -25.309 31.343 15.578 1.00 55.34 234 SER A N 1
ATOM 1829 C CA . SER A 1 234 ? -26.694 31.734 15.889 1.00 55.34 234 SER A CA 1
ATOM 1830 C C . SER A 1 234 ? -26.820 32.469 17.231 1.00 55.34 234 SER A C 1
ATOM 1832 O O . SER A 1 234 ? -27.617 33.399 17.363 1.00 55.34 234 SER A O 1
ATOM 1834 N N . LYS A 1 235 ? -26.009 32.108 18.235 1.00 51.66 235 LYS A N 1
ATOM 1835 C CA . LYS A 1 235 ? -25.973 32.796 19.535 1.00 51.66 235 LYS A CA 1
ATOM 1836 C C . LYS A 1 235 ? -25.351 34.191 19.435 1.00 51.66 235 LYS A C 1
ATOM 1838 O O . LYS A 1 235 ? -25.845 35.110 20.084 1.00 51.66 235 LYS A O 1
ATOM 1843 N N . SER A 1 236 ? -24.324 34.371 18.602 1.00 52.94 236 SER A N 1
ATOM 1844 C CA . SER A 1 236 ? -23.734 35.686 18.321 1.00 52.94 236 SER A CA 1
ATOM 1845 C C . SER A 1 236 ? -24.709 36.601 17.574 1.00 52.94 236 SER A C 1
ATOM 1847 O O . SER A 1 236 ? -24.812 37.776 17.919 1.00 52.94 236 SER A O 1
ATOM 1849 N N . GLU A 1 237 ? -25.456 36.072 16.604 1.00 52.56 237 GLU A N 1
ATOM 1850 C CA . GLU A 1 237 ? -26.454 36.834 15.842 1.00 52.56 237 GLU A CA 1
ATOM 1851 C C . GLU A 1 237 ? -27.649 37.256 16.714 1.00 52.56 237 GLU A C 1
ATOM 1853 O O . GLU A 1 237 ? -28.098 38.402 16.658 1.00 52.56 237 GLU A O 1
ATOM 1858 N N . ASN A 1 238 ? -28.116 36.371 17.601 1.00 51.91 238 ASN A N 1
ATOM 1859 C CA . ASN A 1 238 ? -29.196 36.683 18.540 1.00 51.91 238 ASN A CA 1
ATOM 1860 C C . ASN A 1 238 ? -28.775 37.672 19.640 1.00 51.91 238 ASN A C 1
ATOM 1862 O O . ASN A 1 238 ? -29.596 38.492 20.048 1.00 51.91 238 ASN A O 1
ATOM 1866 N N . SER A 1 239 ? -27.514 37.646 20.092 1.00 53.66 239 SER A N 1
ATOM 1867 C CA . SER A 1 239 ? -26.996 38.638 21.050 1.00 53.66 239 SER A CA 1
ATOM 1868 C C . SER A 1 239 ? -26.920 40.030 20.421 1.00 53.66 239 SER A C 1
ATOM 1870 O O . SER A 1 239 ? -27.395 40.994 21.012 1.00 53.66 239 SER A O 1
ATOM 1872 N N . LEU A 1 240 ? -26.432 40.130 19.178 1.00 54.16 240 LEU A N 1
ATOM 1873 C CA . LEU A 1 240 ? -26.350 41.406 18.460 1.00 54.16 240 LEU A CA 1
ATOM 1874 C C . LEU A 1 240 ? -27.742 42.016 18.206 1.00 54.16 240 LEU A C 1
ATOM 1876 O O . LEU A 1 240 ? -27.928 43.231 18.278 1.00 54.16 240 LEU A O 1
ATOM 1880 N N . LYS A 1 241 ? -28.743 41.166 17.943 1.00 51.69 241 LYS A N 1
ATOM 1881 C CA . LYS A 1 241 ? -30.139 41.579 17.731 1.00 51.69 241 LYS A CA 1
ATOM 1882 C C . LYS A 1 241 ? -30.844 41.968 19.037 1.00 51.69 241 LYS A C 1
ATOM 1884 O O . LYS A 1 241 ? -31.674 42.875 19.024 1.00 51.69 241 LYS A O 1
ATOM 1889 N N . GLY A 1 242 ? -30.496 41.322 20.153 1.00 53.50 242 GLY A N 1
ATOM 1890 C CA . GLY A 1 242 ? -30.975 41.669 21.496 1.00 53.50 242 GLY A CA 1
ATOM 1891 C C . GLY A 1 242 ? -30.438 43.015 21.988 1.00 53.50 242 GLY A C 1
ATOM 1892 O O . GLY A 1 242 ? -31.213 43.845 22.463 1.00 53.50 242 GLY A O 1
ATOM 1893 N N . ASP A 1 243 ? -29.148 43.280 21.778 1.00 50.75 243 ASP A N 1
ATOM 1894 C CA . ASP A 1 243 ? -28.511 44.538 22.186 1.00 50.75 243 ASP A CA 1
ATOM 1895 C C . ASP A 1 243 ? -29.029 45.733 21.368 1.00 50.75 243 ASP A C 1
ATOM 1897 O O . ASP A 1 243 ? -29.275 46.812 21.911 1.00 50.75 243 ASP A O 1
ATOM 1901 N N . MET A 1 244 ? -29.322 45.532 20.078 1.00 48.62 244 MET A N 1
ATOM 1902 C CA . MET A 1 244 ? -29.946 46.560 19.235 1.00 48.62 244 MET A CA 1
ATOM 1903 C C . MET A 1 244 ? -31.389 46.889 19.667 1.00 48.62 244 MET A C 1
ATOM 1905 O O . MET A 1 244 ? -31.825 48.036 19.551 1.00 48.62 244 MET A O 1
ATOM 1909 N N . PHE A 1 245 ? -32.125 45.915 20.217 1.00 51.31 245 PHE A N 1
ATOM 1910 C CA . PHE A 1 245 ? -33.493 46.112 20.715 1.00 51.31 245 PHE A CA 1
ATOM 1911 C C . PHE A 1 245 ? -33.533 46.829 22.076 1.00 51.31 245 PHE A C 1
ATOM 1913 O O . PHE A 1 245 ? -34.476 47.572 22.358 1.00 51.31 245 PHE A O 1
ATOM 1920 N N . LEU A 1 246 ? -32.507 46.656 22.916 1.00 51.25 246 LEU A N 1
ATOM 1921 C CA . LEU A 1 246 ? -32.390 47.368 24.194 1.00 51.25 246 LEU A CA 1
ATOM 1922 C C . LEU A 1 246 ? -31.956 48.828 24.025 1.00 51.25 246 LEU A C 1
ATOM 1924 O O . LEU A 1 246 ? -32.421 49.686 24.774 1.00 51.25 246 LEU A O 1
ATOM 1928 N N . VAL A 1 247 ? -31.146 49.140 23.009 1.00 52.19 247 VAL A N 1
ATOM 1929 C CA . VAL A 1 247 ? -30.776 50.532 22.689 1.00 52.19 247 VAL A CA 1
ATOM 1930 C C . VAL A 1 247 ? -31.972 51.327 22.150 1.00 52.19 247 VAL A C 1
ATOM 1932 O O . VAL A 1 247 ? -32.117 52.503 22.473 1.00 52.19 247 VAL A O 1
ATOM 1935 N N . HIS A 1 248 ? -32.879 50.698 21.395 1.00 50.59 248 HIS A N 1
ATOM 1936 C CA . HIS A 1 248 ? -34.053 51.389 20.844 1.00 50.59 248 HIS A CA 1
ATOM 1937 C C . HIS A 1 248 ? -35.147 51.690 21.893 1.00 50.59 248 HIS A C 1
ATOM 1939 O O . HIS A 1 248 ? -35.951 52.598 21.698 1.00 50.59 248 HIS A O 1
ATOM 1945 N N . ASN A 1 249 ? -35.188 50.962 23.016 1.00 48.06 249 ASN A N 1
ATOM 1946 C CA . ASN A 1 249 ? -36.241 51.109 24.032 1.00 48.06 249 ASN A CA 1
ATOM 1947 C C . ASN A 1 249 ? -35.849 51.968 25.244 1.00 48.06 249 ASN A C 1
ATOM 1949 O O . ASN A 1 249 ? -36.680 52.176 26.125 1.00 48.06 249 ASN A O 1
ATOM 1953 N N . ASN A 1 250 ? -34.616 52.482 25.304 1.00 44.44 250 ASN A N 1
ATOM 1954 C CA . ASN A 1 250 ? -34.122 53.230 26.460 1.00 44.44 250 ASN A CA 1
ATOM 1955 C C . ASN A 1 250 ? -33.777 54.688 26.119 1.00 44.44 250 ASN A C 1
ATOM 1957 O O . ASN A 1 250 ? -32.675 55.159 26.393 1.00 44.44 250 ASN A O 1
ATOM 1961 N N . VAL A 1 251 ? -34.729 55.407 25.513 1.00 47.94 251 VAL A N 1
ATOM 1962 C CA . VAL A 1 251 ? -34.702 56.877 25.430 1.00 47.94 251 VAL A CA 1
ATOM 1963 C C . VAL A 1 251 ? -35.465 57.425 26.646 1.00 47.94 251 VAL A C 1
ATOM 1965 O O . VAL A 1 251 ? -36.693 57.331 26.669 1.00 47.94 251 VAL A O 1
ATOM 1968 N N . PRO A 1 252 ? -34.801 57.983 27.677 1.00 42.88 252 PRO A N 1
ATOM 1969 C CA . PRO A 1 252 ? -35.495 58.478 28.859 1.00 42.88 252 PRO A CA 1
ATOM 1970 C C . PRO A 1 252 ? -36.188 59.810 28.558 1.00 42.88 252 PRO A C 1
ATOM 1972 O O . PRO A 1 252 ? -35.556 60.790 28.159 1.00 42.88 252 PRO A O 1
ATOM 1975 N N . SER A 1 253 ? -37.497 59.859 28.795 1.00 43.72 253 SER A N 1
ATOM 1976 C CA . SER A 1 253 ? -38.286 61.087 28.814 1.00 43.72 253 SER A CA 1
ATOM 1977 C C . SER A 1 253 ? -37.837 61.995 29.964 1.00 43.72 253 SER A C 1
ATOM 1979 O O . SER A 1 253 ? -37.977 61.649 31.138 1.00 43.72 253 SER A O 1
ATOM 1981 N N . VAL A 1 254 ? -37.314 63.172 29.624 1.00 40.00 254 VAL A N 1
ATOM 1982 C CA . VAL A 1 254 ? -36.938 64.237 30.561 1.00 40.00 254 VAL A CA 1
ATOM 1983 C C . VAL A 1 254 ? -38.182 64.764 31.284 1.00 40.00 254 VAL A C 1
ATOM 1985 O O . VAL A 1 254 ? -39.026 65.404 30.661 1.00 40.00 254 VAL A O 1
ATOM 1988 N N . HIS A 1 255 ? -38.259 64.596 32.608 1.00 39.38 255 HIS A N 1
ATOM 1989 C CA . HIS A 1 255 ? -39.137 65.416 33.447 1.00 39.38 255 HIS A CA 1
ATOM 1990 C C . HIS A 1 255 ? -38.387 66.003 34.652 1.00 39.38 255 HIS A C 1
ATOM 1992 O O . HIS A 1 255 ? -37.701 65.312 35.398 1.00 39.38 255 HIS A O 1
ATOM 1998 N N . LYS A 1 256 ? -38.498 67.332 34.766 1.00 43.81 256 LYS A N 1
ATOM 1999 C CA . LYS A 1 256 ? -37.877 68.234 35.743 1.00 43.81 256 LYS A CA 1
ATOM 2000 C C . LYS A 1 256 ? -38.459 68.050 37.150 1.00 43.81 256 LYS A C 1
ATOM 2002 O O . LYS A 1 256 ? -39.670 67.939 37.293 1.00 43.81 256 LYS A O 1
ATOM 2007 N N . GLY A 1 257 ? -37.618 68.202 38.174 1.00 36.31 257 GLY A N 1
ATOM 2008 C CA . GLY A 1 257 ? -38.055 68.409 39.558 1.00 36.31 257 GLY A CA 1
ATOM 2009 C C . GLY A 1 257 ? -36.878 68.656 40.499 1.00 36.31 257 GLY A C 1
ATOM 2010 O O . GLY A 1 257 ? -36.316 67.718 41.046 1.00 36.31 257 GLY A O 1
ATOM 2011 N N . ALA A 1 258 ? -36.480 69.920 40.652 1.00 42.94 258 ALA A N 1
ATOM 2012 C CA . ALA A 1 258 ? -35.452 70.362 41.590 1.00 42.94 258 ALA A CA 1
ATOM 2013 C C . ALA A 1 258 ? -36.058 70.621 42.977 1.00 42.94 258 ALA A C 1
ATOM 2015 O O . ALA A 1 258 ? -37.095 71.274 43.063 1.00 42.94 258 ALA A O 1
ATOM 2016 N N . THR A 1 259 ? -35.394 70.210 44.062 1.00 39.75 259 THR A N 1
ATOM 2017 C CA . THR A 1 259 ? -35.513 70.857 45.384 1.00 39.75 259 THR A CA 1
ATOM 2018 C C . THR A 1 259 ? -34.230 70.631 46.189 1.00 39.75 259 THR A C 1
ATOM 2020 O O . THR A 1 259 ? -33.765 69.507 46.343 1.00 39.75 259 THR A O 1
ATOM 2023 N N . ILE A 1 260 ? -33.658 71.740 46.662 1.00 47.66 260 ILE A N 1
ATOM 2024 C CA . ILE A 1 260 ? -32.415 71.879 47.431 1.00 47.66 260 ILE A CA 1
ATOM 2025 C C . ILE A 1 260 ? -32.767 72.112 48.909 1.00 47.66 260 ILE A C 1
ATOM 2027 O O . ILE A 1 260 ? -33.640 72.935 49.180 1.00 47.66 260 ILE A O 1
ATOM 2031 N N . LYS A 1 261 ? -32.054 71.455 49.837 1.00 38.25 261 LYS A N 1
ATOM 2032 C CA . LYS A 1 261 ? -31.736 71.851 51.239 1.00 38.25 261 LYS A CA 1
ATOM 2033 C C . LYS A 1 261 ? -31.118 70.623 51.930 1.00 38.25 261 LYS A C 1
ATOM 2035 O O . LYS A 1 261 ? -31.621 69.533 51.720 1.00 38.25 261 LYS A O 1
ATOM 2040 N N . GLY A 1 262 ? -30.083 70.661 52.760 1.00 34.88 262 GLY A N 1
ATOM 2041 C CA . GLY A 1 262 ? -29.267 71.704 53.375 1.00 34.88 262 GLY A CA 1
ATOM 2042 C C . GLY A 1 262 ? -28.313 70.994 54.363 1.00 34.88 262 GLY A C 1
ATOM 2043 O O . GLY A 1 262 ? -28.690 69.986 54.950 1.00 34.88 262 GLY A O 1
ATOM 2044 N N . ILE A 1 263 ? -27.080 71.487 54.461 1.00 35.97 263 ILE A N 1
ATOM 2045 C CA . ILE A 1 263 ? -26.000 71.181 55.439 1.00 35.97 263 ILE A CA 1
ATOM 2046 C C . ILE A 1 263 ? -26.222 72.106 56.680 1.00 35.97 263 ILE A C 1
ATOM 2048 O O . ILE A 1 263 ? -27.026 73.031 56.494 1.00 35.97 263 ILE A O 1
ATOM 2052 N N . PRO A 1 264 ? -25.561 72.039 57.873 1.00 57.59 264 PRO A N 1
ATOM 2053 C CA . PRO A 1 264 ? -24.500 71.179 58.477 1.00 57.59 264 PRO A CA 1
ATOM 2054 C C . PRO A 1 264 ? -24.965 70.542 59.827 1.00 57.59 264 PRO A C 1
ATOM 2056 O O . PRO A 1 264 ? -26.150 70.635 60.132 1.00 57.59 264 PRO A O 1
ATOM 2059 N N . GLU A 1 265 ? -24.194 69.826 60.661 1.00 44.72 265 GLU A N 1
ATOM 2060 C CA . GLU A 1 265 ? -22.797 69.945 61.157 1.00 44.72 265 GLU A CA 1
ATOM 2061 C C . GLU A 1 265 ? -22.085 68.595 61.310 1.00 44.72 265 GLU A C 1
ATOM 2063 O O . GLU A 1 265 ? -22.771 67.580 61.568 1.00 44.72 265 GLU A O 1
#